Protein 5WFB (pdb70)

Secondary structure (DSSP, 8-state):
--SPPHHHHHHHHHHHHHHHHHH-SSSSPPPTHHHHHHHHHHHH-HHHHHHHHHHHHHHHHHS-HHHHHHHHHHHHHHHHHS-HHHHHHHHHTHHHHHHHHT---PPBTTTBTHHHHHHHHHHHHHHHHH--/-PPPHHHHHHHHHHHHHHHHHT-SSSSPPPHHHHHHHHHHHHH-HHHHHHHHHHHHHHHHHS-HHHHHHHHHHHHHHHHHS-HHHHHHHHHTHHHHHHHHT------SSSTTHHHHHHHHHHHHHHHHHH-

Nearest PDB structures (foldseek):
  5wf9-assembly1_A  TM=9.926E-01  e=3.569E-19  Homo sapiens
  2dcp-assembly1_A  TM=9.154E-01  e=4.452E-06  Arabidopsis thaliana
  1vdy-assembly1_A  TM=9.140E-01  e=9.254E-06  Arabidopsis thaliana
  3zyl-assembly1_A  TM=6.823E-01  e=1.191E-02  Rattus norvegicus
  9bz0-assembly1_c  TM=7.210E-01  e=2.475E-02  Homo sapiens

B-factor: mean 25.7, std 13.42, range [10.62, 99.87]

Radius of gyration: 18.7 Å; Cα contacts (8 Å, |Δi|>4): 334; chains: 2; bounding box: 50×45×49 Å

Organism: Homo sapiens (NCBI:txid9606)

Foldseek 3Di:
DPAQDVVLVVVLVVCVVLVCQQQPQDQDHGDPVSLLVLQVQQVPDLNSLVVSVVVLLVQLVPGDLSSVLSSLVSLQSCLVRHDPSSLVVVVVVCVSLVVQLVDDDAADPPHGCVSSVSSNVSSVSSCVSSVD/DAADPVLVVVLVVCVVLVCQQQPQDQDHGDPVSLLVLQVQQVPDLNSLVVSVVVLLVQCVPGDLSSVLSSLVSLQSCLVRHDPSSLVVVVVVCVSLVVQLVDDDAFDPVPGCPSSVSSNVSSVSSCVSSPD

InterPro domains:
  IPR008942 ENTH/VHS [G3DSA:1.25.40.90] (8-137)
  IPR008942 ENTH/VHS [SSF48464] (20-131)
  IPR013809 ENTH domain [PF01417] (24-131)
  IPR035802 Tepsin, ENTH/VHS domain [cd03572] (16-134)
  IPR039273 AP-4 complex accessory subunit Tepsin [PTHR21514] (178-523)
  IPR058028 AP-4 complex accessory subunit Tepsin, VHS/ENTH-like domain [PF25827] (244-348)

Structure (mmCIF, N/CA/C/O backbone):
data_5WFB
#
_entry.id   5WFB
#
_cell.length_a   80.870
_cell.length_b   84.750
_cell.length_c   80.850
_cell.angle_alpha   90.00
_cell.angle_beta   90.00
_cell.angle_gamma   90.00
#
_symmetry.space_group_name_H-M   'C 2 2 21'
#
loop_
_entity.id
_entity.type
_entity.pdbx_description
1 polymer 'AP-4 complex accessory subunit Tepsin'
2 water water
#
loop_
_atom_site.group_PDB
_atom_site.id
_atom_site.type_symbol
_atom_site.label_atom_id
_atom_site.label_alt_id
_atom_site.label_comp_id
_atom_site.label_asym_id
_atom_site.label_entity_id
_atom_site.label_seq_id
_atom_site.pdbx_PDB_ins_code
_atom_site.Cartn_x
_atom_site.Cartn_y
_atom_site.Cartn_z
_atom_site.occupancy
_atom_site.B_iso_or_equiv
_atom_site.auth_seq_id
_atom_site.auth_comp_id
_atom_site.auth_asym_id
_atom_site.auth_atom_id
_atom_site.pdbx_PDB_model_num
ATOM 1 N N . ALA A 1 7 ? 48.791 46.280 32.833 1.00 56.07 2 ALA A N 1
ATOM 2 C CA . ALA A 1 7 ? 49.067 44.845 32.943 1.00 56.44 2 ALA A CA 1
ATOM 3 C C . ALA A 1 7 ? 47.840 44.112 33.472 1.00 53.45 2 ALA A C 1
ATOM 4 O O . ALA A 1 7 ? 47.737 43.880 34.641 1.00 53.21 2 ALA A O 1
ATOM 10 N N . ALA A 1 8 ? 46.960 43.716 32.580 1.00 48.87 3 ALA A N 1
ATOM 11 C CA . ALA A 1 8 ? 45.759 43.016 32.943 1.00 43.46 3 ALA A CA 1
ATOM 12 C C . ALA A 1 8 ? 45.887 41.498 33.283 1.00 38.32 3 ALA A C 1
ATOM 13 O O . ALA A 1 8 ? 44.953 40.950 33.830 1.00 39.93 3 ALA A O 1
ATOM 20 N N . ALA A 1 9 ? 46.989 40.832 32.936 1.00 31.95 4 ALA A N 1
ATOM 21 C CA . ALA A 1 9 ? 47.201 39.424 33.241 1.00 27.37 4 ALA A CA 1
ATOM 22 C C . ALA A 1 9 ? 47.594 39.308 34.693 1.00 24.96 4 ALA A C 1
ATOM 23 O O . ALA A 1 9 ? 48.062 40.216 35.270 1.00 25.51 4 ALA A O 1
ATOM 30 N N . PRO A 1 10 ? 47.414 38.136 35.261 1.00 21.23 5 PRO A N 1
ATOM 31 C CA . PRO A 1 10 ? 47.779 37.953 36.672 1.00 22.00 5 PRO A CA 1
ATOM 32 C C . PRO A 1 10 ? 49.264 38.216 36.922 1.00 19.31 5 PRO A C 1
ATOM 33 O O . PRO A 1 10 ? 50.102 37.721 36.167 1.00 21.31 5 PRO A O 1
ATOM 44 N N . PRO A 1 11 ? 49.588 38.988 37.973 1.00 21.38 6 PRO A N 1
ATOM 45 C CA . PRO A 1 11 ? 50.979 39.295 38.305 1.00 20.22 6 PRO A CA 1
ATOM 46 C C . PRO A 1 11 ? 51.775 38.008 38.492 1.00 19.82 6 PRO A C 1
ATOM 47 O O . PRO A 1 11 ? 51.254 37.033 39.033 1.00 19.84 6 PRO A O 1
ATOM 58 N N . LEU A 1 12 ? 53.024 38.013 38.046 1.00 20.36 7 LEU A N 1
ATOM 59 C CA . LEU A 1 12 ? 53.892 36.852 38.166 1.00 21.55 7 LEU A CA 1
ATOM 60 C C . LEU A 1 12 ? 53.906 36.302 39.589 1.00 21.00 7 LEU A C 1
ATOM 61 O O . LEU A 1 12 ? 53.979 35.089 39.786 1.00 19.50 7 LEU A O 1
ATOM 77 N N . ARG A 1 13 ? 53.837 37.186 40.581 1.00 23.23 8 ARG A N 1
ATOM 78 C CA . ARG A 1 13 ? 53.862 36.736 41.967 1.00 25.53 8 ARG A CA 1
ATOM 79 C C . ARG A 1 13 ? 52.646 35.877 42.275 1.00 21.95 8 ARG A C 1
ATOM 80 O O . ARG A 1 13 ? 52.735 34.937 43.073 1.00 21.18 8 ARG A O 1
ATOM 101 N N . ASP A 1 14 ? 51.507 36.181 41.645 1.00 19.92 9 ASP A N 1
ATOM 102 C CA . ASP A 1 14 ? 50.298 35.387 41.819 1.00 17.54 9 ASP A CA 1
ATOM 103 C C . ASP A 1 14 ? 50.384 34.075 41.052 1.00 16.22 9 ASP A C 1
ATOM 104 O O . ASP A 1 14 ? 49.876 33.052 41.514 1.00 16.98 9 ASP A O 1
ATOM 113 N N . ARG A 1 15 ? 51.004 34.085 39.868 1.00 15.74 10 ARG A N 1
ATOM 114 C CA . ARG A 1 15 ? 51.256 32.828 39.174 1.00 13.80 10 ARG A CA 1
ATOM 115 C C . ARG A 1 15 ? 52.065 31.890 40.057 1.00 13.75 10 ARG A C 1
ATOM 116 O O . ARG A 1 15 ? 51.768 30.693 40.1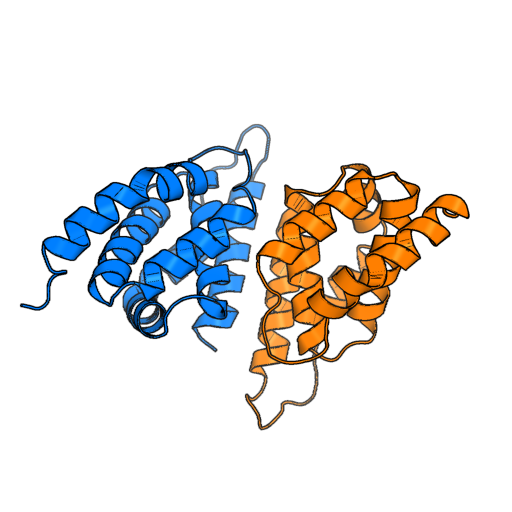42 1.00 13.40 10 ARG A O 1
ATOM 137 N N . LEU A 1 16 ? 53.104 32.423 40.712 1.00 14.58 11 LEU A N 1
ATOM 138 C CA . LEU A 1 16 ? 53.975 31.583 41.526 1.00 14.57 11 LEU A CA 1
ATOM 139 C C . LEU A 1 16 ? 53.260 31.075 42.771 1.00 14.00 11 LEU A C 1
ATOM 140 O O . LEU A 1 16 ? 53.350 29.887 43.108 1.00 15.07 11 LEU A O 1
ATOM 156 N N . SER A 1 17 ? 52.536 31.948 43.473 1.00 15.24 12 SER A N 1
ATOM 157 C CA . SER A 1 17 ? 51.809 31.473 44.643 1.00 15.83 12 SER A CA 1
ATOM 158 C C . SER A 1 17 ? 50.781 30.427 44.241 1.00 14.50 12 SER A C 1
ATOM 159 O O . SER A 1 17 ? 50.568 29.440 44.954 1.00 15.22 12 SER A O 1
ATOM 167 N N . PHE A 1 18 ? 50.145 30.606 43.084 1.00 13.77 13 PHE A N 1
ATOM 168 C CA . PHE A 1 18 ? 49.158 29.624 42.656 1.00 13.65 13 PHE A CA 1
ATOM 169 C C . PHE A 1 18 ? 49.808 28.275 42.368 1.00 12.98 13 PHE A C 1
ATOM 170 O O . PHE A 1 18 ? 49.237 27.227 42.683 1.00 13.81 13 PHE A O 1
ATOM 187 N N . LEU A 1 19 ? 51.007 28.279 41.768 1.00 13.00 14 LEU A N 1
ATOM 188 C CA . LEU A 1 19 ? 51.719 27.022 41.563 1.00 14.09 14 LEU A CA 1
ATOM 189 C C . LEU A 1 19 ? 51.877 26.267 42.874 1.00 14.41 14 LEU A C 1
ATOM 190 O O . LEU A 1 19 ? 51.784 25.032 42.904 1.00 15.53 14 LEU A O 1
ATOM 206 N N . HIS A 1 20 ? 52.121 26.994 43.969 1.00 14.14 15 HIS A N 1
ATOM 207 C CA . HIS A 1 20 ? 52.268 26.372 45.278 1.00 16.78 15 HIS A CA 1
ATOM 208 C C . HIS A 1 20 ? 50.961 25.807 45.817 1.00 16.14 15 HIS A C 1
ATOM 209 O O . HIS A 1 20 ? 51.000 24.937 46.693 1.00 19.36 15 HIS A O 1
ATOM 223 N N . ARG A 1 21 ? 49.815 26.274 45.320 1.00 16.32 16 ARG A N 1
ATOM 224 C CA . ARG A 1 21 ? 48.509 25.752 45.709 1.00 17.23 16 ARG A CA 1
ATOM 225 C C . ARG A 1 21 ? 48.039 24.591 44.847 1.00 16.72 16 ARG A C 1
ATOM 226 O O . ARG A 1 21 ? 46.994 23.996 45.154 1.00 18.82 16 ARG A O 1
ATOM 247 N N . LEU A 1 22 ? 48.739 24.267 43.761 1.00 16.27 17 LEU A N 1
ATOM 248 C CA . LEU A 1 22 ? 48.255 23.201 42.890 1.00 16.52 17 LEU A CA 1
ATOM 249 C C . LEU A 1 22 ? 48.037 21.858 43.583 1.00 18.51 17 LEU A C 1
ATOM 250 O O . LEU A 1 22 ? 47.095 21.151 43.184 1.00 19.77 17 LEU A O 1
ATOM 266 N N . PRO A 1 23 ? 48.810 21.450 44.595 1.00 20.05 18 PRO A N 1
ATOM 267 C CA . PRO A 1 23 ? 48.467 20.183 45.271 1.00 22.59 18 PRO A CA 1
ATOM 268 C C . PRO A 1 23 ? 47.049 20.150 45.824 1.00 22.77 18 PRO A C 1
ATOM 269 O O . PRO A 1 23 ? 46.383 19.111 45.730 1.00 24.86 18 PRO A O 1
ATOM 280 N N . ILE A 1 24 ? 46.568 21.258 46.398 1.00 20.28 19 ILE A N 1
ATOM 281 C CA . ILE A 1 24 ? 45.182 21.343 46.865 1.00 20.75 19 ILE A CA 1
ATOM 282 C C . ILE A 1 24 ? 44.225 21.081 45.709 1.00 19.33 19 ILE A C 1
ATOM 283 O O . ILE A 1 24 ? 43.283 20.278 45.809 1.00 18.13 19 ILE A O 1
ATOM 299 N N . LEU A 1 25 ? 44.432 21.791 44.601 1.00 17.27 20 LEU A N 1
ATOM 300 C CA . LEU A 1 25 ? 43.500 21.738 43.489 1.00 15.88 20 LEU A CA 1
ATOM 301 C C . LEU A 1 25 ? 43.548 20.393 42.786 1.00 16.93 20 LEU A C 1
ATOM 302 O O . LEU A 1 25 ? 42.507 19.863 42.390 1.00 17.57 20 LEU A O 1
ATOM 318 N N . LEU A 1 26 ? 44.744 19.830 42.611 1.00 16.30 21 LEU A N 1
ATOM 319 C CA . LEU A 1 26 ? 44.856 18.534 41.950 1.00 15.07 21 LEU A CA 1
ATOM 320 C C . LEU A 1 26 ? 44.130 17.458 42.738 1.00 18.54 21 LEU A C 1
ATOM 321 O O . LEU A 1 26 ? 43.428 16.624 42.158 1.00 20.27 21 LEU A O 1
ATOM 337 N N . LYS A 1 27 ? 44.253 17.487 44.064 1.00 18.27 22 LYS A N 1
ATOM 338 C CA . LYS A 1 27 ? 43.556 16.516 44.898 1.00 20.37 22 LYS A CA 1
ATOM 339 C C . LYS A 1 27 ? 42.045 16.695 44.793 1.00 19.95 22 LYS A C 1
ATOM 340 O O . LYS A 1 27 ? 41.299 15.712 44.746 1.00 24.91 22 LYS A O 1
ATOM 359 N N . GLY A 1 28 ? 41.576 17.945 44.745 1.00 16.10 23 GLY A N 1
ATOM 360 C CA . GLY A 1 28 ? 40.155 18.245 44.763 1.00 17.89 23 GLY A CA 1
ATOM 361 C C . GLY A 1 28 ? 39.418 18.040 43.459 1.00 16.79 23 GLY A C 1
ATOM 362 O O . GLY A 1 28 ? 38.181 18.016 43.469 1.00 18.53 23 GLY A O 1
ATOM 366 N N . THR A 1 29 ? 40.131 17.893 42.336 1.00 16.28 24 THR A N 1
ATOM 367 C CA . THR A 1 29 ? 39.502 17.792 41.022 1.00 15.87 24 THR A CA 1
ATOM 368 C C . THR A 1 29 ? 39.915 16.544 40.251 1.00 17.42 24 THR A C 1
ATOM 369 O O . THR A 1 29 ? 39.644 16.459 39.050 1.00 19.50 24 THR A O 1
ATOM 380 N N . SER A 1 30 ? 40.564 15.580 40.894 1.00 18.12 25 SER A N 1
ATOM 381 C CA . SER A 1 30 ? 41.025 14.397 40.180 1.00 20.95 25 SER A CA 1
ATOM 382 C C . SER A 1 30 ? 39.867 13.720 39.453 1.00 20.58 25 SER A C 1
ATOM 383 O O . SER A 1 30 ? 38.752 13.616 39.971 1.00 19.94 25 SER A O 1
ATOM 391 N N . ASP A 1 31 ? 40.142 13.262 38.234 1.00 21.44 26 ASP A N 1
ATOM 392 C CA . ASP A 1 31 ? 39.102 12.773 37.330 1.00 21.03 26 ASP A CA 1
ATOM 393 C C . ASP A 1 31 ? 38.796 11.307 37.650 1.00 22.68 26 ASP A C 1
ATOM 394 O O . ASP A 1 31 ? 39.095 10.387 36.886 1.00 27.07 26 ASP A O 1
ATOM 403 N N . ASP A 1 32 ? 38.186 11.102 38.817 1.00 22.21 27 ASP A N 1
ATOM 404 C CA . ASP A 1 32 ? 37.862 9.770 39.312 1.00 23.82 27 ASP A CA 1
ATOM 405 C C . ASP A 1 32 ? 36.628 9.867 40.201 1.00 21.92 27 ASP A C 1
ATOM 406 O O . ASP A 1 32 ? 36.124 10.959 40.481 1.00 23.04 27 ASP A O 1
ATOM 415 N N . ASP A 1 33 ? 36.155 8.712 40.670 1.00 24.23 28 ASP A N 1
ATOM 416 C CA . ASP A 1 33 ? 34.874 8.635 41.358 1.00 26.58 28 ASP A CA 1
ATOM 417 C C . ASP A 1 33 ? 34.995 8.759 42.876 1.00 28.13 28 ASP A C 1
ATOM 418 O O . ASP A 1 33 ? 34.007 8.529 43.579 1.00 31.38 28 ASP A O 1
ATOM 427 N N . VAL A 1 34 ? 36.163 9.118 43.395 1.00 23.98 29 VAL A N 1
ATOM 428 C CA . VAL A 1 34 ? 36.352 9.317 44.833 1.00 24.50 29 VAL A CA 1
ATOM 429 C C . VAL A 1 34 ? 36.020 10.776 45.147 1.00 22.93 29 VAL A C 1
ATOM 430 O O . VAL A 1 34 ? 36.657 11.671 44.578 1.00 22.95 29 VAL A O 1
ATOM 443 N N . PRO A 1 35 ? 35.053 11.056 46.023 1.00 23.77 30 PRO A N 1
ATOM 444 C CA . PRO A 1 35 ? 34.622 12.449 46.216 1.00 23.75 30 PRO A CA 1
ATOM 445 C C . PRO A 1 35 ? 35.734 13.341 46.740 1.00 20.79 30 PRO A C 1
ATOM 446 O O . PRO A 1 35 ? 36.671 12.888 47.400 1.00 24.08 30 PRO A O 1
ATOM 457 N N . CYS A 1 36 ? 35.608 14.630 46.445 1.00 20.42 31 CYS A N 1
ATOM 458 C CA . CYS A 1 36 ? 36.540 15.620 46.969 1.00 22.31 31 CYS A CA 1
ATOM 459 C C . CYS A 1 36 ? 36.371 15.740 48.481 1.00 20.67 31 CYS A C 1
ATOM 460 O O . CYS A 1 36 ? 35.253 15.966 48.952 1.00 19.62 31 CYS A O 1
ATOM 468 N N . PRO A 1 37 ? 37.443 15.614 49.266 1.00 23.66 32 PRO A N 1
ATOM 469 C CA . PRO A 1 37 ? 37.322 15.798 50.719 1.00 23.81 32 PRO A CA 1
ATOM 470 C C . PRO A 1 37 ? 36.749 17.162 51.088 1.00 20.94 32 PRO A C 1
ATOM 471 O O . PRO A 1 37 ? 37.083 18.187 50.487 1.00 20.21 32 PRO A O 1
ATOM 482 N N . GLY A 1 38 ? 35.894 17.159 52.114 1.00 20.91 33 GLY A N 1
ATOM 483 C CA . GLY A 1 38 ? 35.207 18.373 52.521 1.00 19.65 33 GLY A CA 1
ATOM 484 C C . GLY A 1 38 ? 36.139 19.526 52.840 1.00 18.25 33 GLY A C 1
ATOM 485 O O . GLY A 1 38 ? 35.829 20.679 52.541 1.00 17.87 33 GLY A O 1
ATOM 489 N N . TYR A 1 39 ? 37.294 19.239 53.446 1.00 18.60 34 TYR A N 1
ATOM 490 C CA . TYR A 1 39 ? 38.157 20.324 53.899 1.00 18.16 34 TYR A CA 1
ATOM 491 C C . TYR A 1 39 ? 38.744 21.131 52.739 1.00 17.22 34 TYR A C 1
ATOM 492 O O . TYR A 1 39 ? 39.124 22.291 52.932 1.00 18.82 34 TYR A O 1
ATOM 510 N N . LEU A 1 40 ? 38.801 20.568 51.534 1.00 16.36 35 LEU A N 1
ATOM 511 C CA . LEU A 1 40 ? 39.428 21.278 50.421 1.00 16.47 35 LEU A CA 1
ATOM 512 C C . LEU A 1 40 ? 38.578 22.435 49.905 1.00 15.50 35 LEU A C 1
ATOM 513 O O . LEU A 1 40 ? 39.118 23.372 49.301 1.00 16.24 35 LEU A O 1
ATOM 529 N N . PHE A 1 41 ? 37.276 22.409 50.134 1.00 14.63 36 PHE A N 1
ATOM 530 C CA . PHE A 1 41 ? 36.404 23.464 49.635 1.00 13.68 36 PHE A CA 1
ATOM 531 C C . PHE A 1 41 ? 36.763 24.833 50.202 1.00 13.68 36 PHE A C 1
ATOM 532 O O . PHE A 1 41 ? 36.960 25.758 49.471 1.00 13.59 36 PHE A O 1
ATOM 549 N N . GLU A 1 42 ? 36.922 24.901 51.519 1.00 15.15 37 GLU A N 1
ATOM 550 C CA . GLU A 1 42 ? 37.300 26.144 52.175 1.00 15.78 37 GLU A CA 1
ATOM 551 C C . GLU A 1 42 ? 38.719 26.545 51.766 1.00 15.28 37 GLU A C 1
ATOM 552 O O . GLU A 1 42 ? 39.028 27.732 51.666 1.00 15.50 37 GLU A O 1
ATOM 564 N N . GLU A 1 43 ? 39.578 25.555 51.531 1.00 14.60 38 GLU A N 1
ATOM 565 C CA . GLU A 1 43 ? 40.948 25.822 51.136 1.00 14.60 38 GLU A CA 1
ATOM 566 C C . GLU A 1 43 ? 40.922 26.575 49.809 1.00 13.83 38 GLU A C 1
ATOM 567 O O . GLU A 1 43 ? 41.624 27.572 49.640 1.00 16.64 38 GLU A O 1
ATOM 579 N N . ILE A 1 44 ? 40.091 26.080 48.892 1.00 13.35 39 ILE A N 1
ATOM 580 C CA . ILE A 1 44 ? 39.923 26.673 47.572 1.00 14.02 39 ILE A CA 1
ATOM 581 C C . ILE A 1 44 ? 39.387 28.090 47.705 1.00 13.15 39 ILE A C 1
ATOM 582 O O . ILE A 1 44 ? 39.930 29.022 47.112 1.00 15.53 39 ILE A O 1
ATOM 598 N N . ALA A 1 45 ? 38.321 28.256 48.484 1.00 12.65 40 ALA A N 1
ATOM 599 C CA . ALA A 1 45 ? 37.770 29.590 48.693 1.00 13.63 40 ALA A CA 1
ATOM 600 C C . ALA A 1 45 ? 38.841 30.561 49.179 1.00 13.66 40 ALA A C 1
ATOM 601 O O . ALA A 1 45 ? 38.889 31.717 48.741 1.00 14.68 40 ALA A O 1
ATOM 608 N N . LYS A 1 46 ? 39.711 30.117 50.088 1.00 13.06 41 LYS A N 1
ATOM 609 C CA . LYS A 1 46 ? 40.775 30.990 50.566 1.00 14.39 41 LYS A CA 1
ATOM 610 C C . LYS A 1 46 ? 41.695 31.417 49.429 1.00 13.07 41 LYS A C 1
ATOM 611 O O . LYS A 1 46 ? 42.128 32.572 49.379 1.00 15.06 41 LYS A O 1
ATOM 630 N N . ILE A 1 47 ? 41.975 30.516 48.484 1.00 13.29 42 ILE A N 1
ATOM 631 C CA . ILE A 1 47 ? 42.800 30.879 47.335 1.00 13.13 42 ILE A CA 1
ATOM 632 C C . ILE A 1 47 ? 42.182 32.051 46.593 1.00 13.53 42 ILE A C 1
ATOM 633 O O . ILE A 1 47 ? 42.879 33.000 46.214 1.00 14.73 42 ILE A O 1
ATOM 649 N N . SER A 1 48 ? 40.861 32.019 46.392 1.00 12.36 43 SER A N 1
ATOM 650 C CA . SER A 1 48 ? 40.218 33.089 45.634 1.00 12.69 43 SER A CA 1
ATOM 651 C C . SER A 1 48 ? 40.331 34.429 46.346 1.00 12.82 43 SER A C 1
ATOM 652 O O . SER A 1 48 ? 40.354 35.481 45.690 1.00 16.31 43 SER A O 1
ATOM 660 N N . HIS A 1 49 ? 40.387 34.425 47.680 1.00 12.56 44 HIS A N 1
ATOM 661 C CA . HIS A 1 49 ? 40.477 35.653 48.460 1.00 13.62 44 HIS A CA 1
ATOM 662 C C . HIS A 1 49 ? 41.899 36.206 48.556 1.00 14.09 44 HIS A C 1
ATOM 663 O O . HIS A 1 49 ? 42.076 37.321 49.050 1.00 16.99 44 HIS A O 1
ATOM 677 N N . GLU A 1 50 ? 42.914 35.472 48.098 1.00 12.73 45 GLU A N 1
ATOM 678 C CA . GLU A 1 50 ? 44.292 35.945 48.239 1.00 13.48 45 GLU A CA 1
ATOM 679 C C . GLU A 1 50 ? 44.515 37.235 47.467 1.00 13.74 45 GLU A C 1
ATOM 680 O O . GLU A 1 50 ? 45.160 38.161 47.973 1.00 17.29 45 GLU A O 1
ATOM 692 N N . SER A 1 51 ? 44.017 37.315 46.242 1.00 13.41 46 SER A N 1
ATOM 693 C CA . SER A 1 51 ? 44.230 38.489 45.405 1.00 13.22 46 SER A CA 1
ATOM 694 C C . SER A 1 51 ? 43.401 38.329 44.144 1.00 12.59 46 SER A C 1
ATOM 695 O O . SER A 1 51 ? 42.984 37.217 43.812 1.00 12.38 46 SER A O 1
ATOM 703 N N . PRO A 1 52 ? 43.189 39.414 43.399 1.00 12.98 47 PRO A N 1
ATOM 704 C CA . PRO A 1 52 ? 42.532 39.259 42.093 1.00 13.18 47 PRO A CA 1
ATOM 705 C C . PRO A 1 52 ? 43.298 38.333 41.169 1.00 12.96 47 PRO A C 1
ATOM 706 O O . PRO A 1 52 ? 42.695 37.502 40.480 1.00 14.47 47 PRO A O 1
ATOM 717 N N . GLY A 1 53 ? 44.624 38.423 41.184 1.00 13.63 48 GLY A N 1
ATOM 718 C CA . GLY A 1 53 ? 45.447 37.565 40.347 1.00 13.71 48 GLY A CA 1
ATOM 719 C C . GLY A 1 53 ? 45.258 36.090 40.666 1.00 13.66 48 GLY A C 1
ATOM 720 O O . GLY A 1 53 ? 45.229 35.249 39.768 1.00 13.55 48 GLY A O 1
ATOM 724 N N . SER A 1 54 ? 45.128 35.780 41.953 1.00 12.61 49 SER A N 1
ATOM 725 C CA . SER A 1 54 ? 44.941 34.418 42.414 1.00 12.26 49 SER A CA 1
ATOM 726 C C . SER A 1 54 ? 43.623 33.916 41.846 1.00 12.88 49 SER A C 1
ATOM 727 O O . SER A 1 54 ? 43.556 32.816 41.297 1.00 13.78 49 SER A O 1
ATOM 735 N N . SER A 1 55 ? 42.595 34.750 41.955 1.00 12.32 50 SER A N 1
ATOM 736 C CA . SER A 1 55 ? 41.274 34.417 41.445 1.00 12.66 50 SER A CA 1
ATOM 737 C C . SER A 1 55 ? 41.342 34.103 39.955 1.00 12.19 50 SER A C 1
ATOM 738 O O . SER A 1 55 ? 40.729 33.140 39.493 1.00 12.72 50 SER A O 1
ATOM 746 N N . GLN A 1 56 ? 42.084 34.911 39.202 1.00 11.33 51 GLN A N 1
ATOM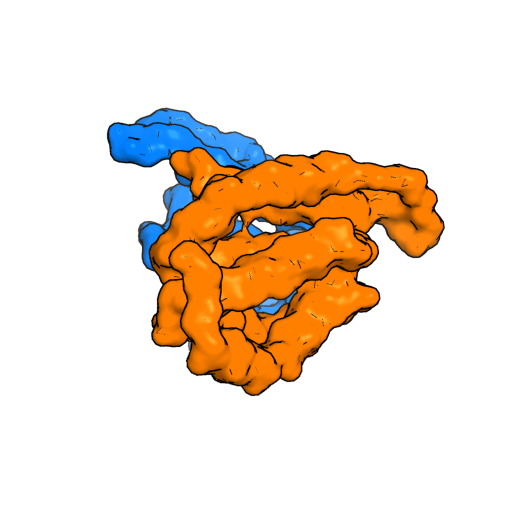 747 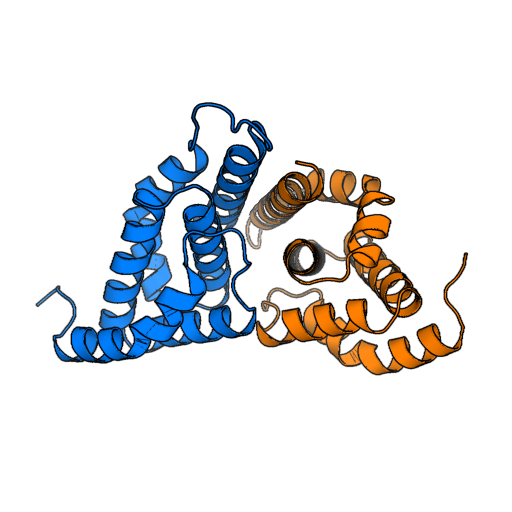C CA . GLN A 1 56 ? 42.202 34.677 37.765 1.00 12.94 51 GLN A CA 1
ATOM 748 C C . GLN A 1 56 ? 42.883 33.347 37.474 1.00 12.38 51 GLN A C 1
ATOM 749 O O . GLN A 1 56 ? 42.445 32.594 36.596 1.00 13.56 51 GLN A O 1
ATOM 763 N N . CYS A 1 57 ? 43.969 33.038 38.190 1.00 11.70 52 CYS A N 1
ATOM 764 C CA . CYS A 1 57 ? 44.640 31.754 37.993 1.00 12.18 52 CYS A CA 1
ATOM 765 C C . CYS A 1 57 ? 43.714 30.601 38.352 1.00 11.65 52 CYS A C 1
ATOM 766 O O . CYS A 1 57 ? 43.688 29.574 37.664 1.00 12.70 52 CYS A O 1
ATOM 774 N N . LEU A 1 58 ? 42.973 30.746 39.450 1.00 11.88 53 LEU A N 1
ATOM 775 C CA . LEU A 1 58 ? 42.032 29.712 39.874 1.00 11.74 53 LEU A CA 1
ATOM 776 C C . LEU A 1 58 ? 40.954 29.476 38.823 1.00 11.65 53 LEU A C 1
ATOM 777 O O . LEU A 1 58 ? 40.610 28.326 38.525 1.00 11.76 53 LEU A O 1
ATOM 793 N N . LEU A 1 59 ? 40.408 30.549 38.249 1.00 12.08 54 LEU A N 1
ATOM 794 C CA . LEU A 1 59 ? 39.386 30.386 37.220 1.00 13.33 54 LEU A CA 1
ATOM 795 C C . LEU A 1 59 ? 39.948 29.673 36.000 1.00 12.13 54 LEU A C 1
ATOM 796 O O . LEU A 1 59 ? 39.296 28.788 35.442 1.00 13.71 54 LEU A O 1
ATOM 812 N N . GLU A 1 60 ? 41.156 30.035 35.568 1.00 12.63 55 GLU A N 1
ATOM 813 C CA . GLU A 1 60 ? 41.758 29.348 34.425 1.00 13.51 55 GLU A CA 1
ATOM 814 C C . GLU A 1 60 ? 41.820 27.849 34.676 1.00 13.44 55 GLU A C 1
ATOM 815 O O . GLU A 1 60 ? 41.490 27.040 33.796 1.00 14.67 55 GLU A O 1
ATOM 827 N N . TYR A 1 61 ? 42.271 27.462 35.870 1.00 12.22 56 TYR A N 1
ATOM 828 C CA . TYR A 1 61 ? 42.417 26.055 36.202 1.00 12.14 56 TYR A CA 1
ATOM 829 C C . TYR A 1 61 ? 41.061 25.359 36.198 1.00 11.96 56 TYR A C 1
ATOM 830 O O . TYR A 1 61 ? 40.891 24.292 35.593 1.00 13.19 56 TYR A O 1
ATOM 848 N N . LEU A 1 62 ? 40.086 25.939 36.900 1.00 10.99 57 LEU A N 1
ATOM 849 C CA . LEU A 1 62 ? 38.802 25.259 37.046 1.00 10.71 57 LEU A CA 1
ATOM 850 C C . LEU A 1 62 ? 38.061 25.167 35.724 1.00 12.55 57 LEU A C 1
ATOM 851 O O . LEU A 1 62 ? 37.481 24.117 35.423 1.00 13.16 57 LEU A O 1
ATOM 867 N N . LEU A 1 63 ? 38.070 26.230 34.914 1.00 13.12 58 LEU A N 1
ATOM 868 C CA . LEU A 1 63 ? 37.380 26.156 33.627 1.00 13.25 58 LEU A CA 1
ATOM 869 C C . LEU A 1 63 ? 38.068 25.183 32.683 1.00 14.35 58 LEU A C 1
ATOM 870 O O . LEU A 1 63 ? 37.396 24.485 31.912 1.00 16.38 58 LEU A O 1
ATOM 886 N N . SER A 1 64 ? 39.397 25.106 32.733 1.00 14.22 59 SER A N 1
ATOM 887 C CA . SER A 1 64 ? 40.097 24.120 31.915 1.00 15.95 59 SER A CA 1
ATOM 888 C C . SER A 1 64 ? 39.665 22.709 32.285 1.00 15.81 59 SER A C 1
ATOM 889 O O . SER A 1 64 ? 39.365 21.887 31.409 1.00 18.02 59 SER A O 1
ATOM 897 N N . ARG A 1 65 ? 39.634 22.403 33.584 1.00 14.32 60 ARG A N 1
ATOM 898 C CA . ARG A 1 65 ? 39.210 21.079 34.026 1.00 16.04 60 ARG A CA 1
ATOM 899 C C . ARG A 1 65 ? 37.744 20.822 33.701 1.00 15.67 60 ARG A C 1
ATOM 900 O O . ARG A 1 65 ? 37.372 19.695 33.356 1.00 17.56 60 ARG A O 1
ATOM 921 N N . LEU A 1 66 ? 36.885 21.836 33.832 1.00 16.13 61 LEU A N 1
ATOM 922 C CA . LEU A 1 66 ? 35.466 21.639 33.541 1.00 16.83 61 LEU A CA 1
ATOM 923 C C . LEU A 1 66 ? 35.266 21.254 32.087 1.00 19.46 61 LEU A C 1
ATOM 924 O O . LEU A 1 66 ? 34.461 20.369 31.762 1.00 20.82 61 LEU A O 1
ATOM 940 N N . HIS A 1 67 ? 36.003 21.900 31.196 1.00 20.10 62 HIS A N 1
ATOM 941 C CA . HIS A 1 67 ? 35.827 21.654 29.775 1.00 21.63 62 HIS A CA 1
ATOM 942 C C . HIS A 1 67 ? 36.432 20.318 29.366 1.00 23.82 62 HIS A C 1
ATOM 943 O O . HIS A 1 67 ? 35.850 19.601 28.544 1.00 25.42 62 HIS A O 1
ATOM 957 N N . SER A 1 68 ? 37.579 19.951 29.944 1.00 24.04 63 SER A N 1
ATOM 958 C CA . SER A 1 68 ? 38.384 18.824 29.476 1.00 26.56 63 SER A CA 1
ATOM 959 C C . SER A 1 68 ? 38.137 17.498 30.193 1.00 23.62 63 SER A C 1
ATOM 960 O O . SER A 1 68 ? 38.372 16.441 29.598 1.00 25.73 63 SER A O 1
ATOM 968 N N . SER A 1 69 ? 37.722 17.506 31.456 1.00 20.12 64 SER A N 1
ATOM 969 C CA . SER A 1 69 ? 37.613 16.275 32.225 1.00 18.42 64 SER A CA 1
ATOM 970 C C . SER A 1 69 ? 36.438 15.423 31.751 1.00 18.15 64 SER A C 1
ATOM 971 O O . SER A 1 69 ? 35.502 15.904 31.105 1.00 20.05 64 SER A O 1
ATOM 979 N N . SER A 1 70 ? 36.493 14.140 32.105 1.00 18.67 65 SER A N 1
ATOM 980 C CA . SER A 1 70 ? 35.320 13.287 32.041 1.00 19.93 65 SER A CA 1
ATOM 981 C C . SER A 1 70 ? 34.288 13.782 33.050 1.00 19.06 65 SER A C 1
ATOM 982 O O . SER A 1 70 ? 34.530 14.716 33.821 1.00 18.02 65 SER A O 1
ATOM 990 N N . GLY A 1 71 ? 33.119 13.145 33.050 1.00 18.85 66 GLY A N 1
ATOM 991 C CA . GLY A 1 71 ? 32.056 13.558 33.951 1.00 17.51 66 GLY A CA 1
ATOM 992 C C . GLY A 1 71 ? 32.480 13.633 35.404 1.00 16.30 66 GLY A C 1
ATOM 993 O O . GLY A 1 71 ? 31.991 14.476 36.159 1.00 16.32 66 GLY A O 1
ATOM 997 N N . HIS A 1 72 ? 33.371 12.734 35.833 1.00 16.93 67 HIS A N 1
ATOM 998 C CA . HIS A 1 72 ? 33.770 12.711 37.238 1.00 18.11 67 HIS A CA 1
ATOM 999 C C . HIS A 1 72 ? 34.435 14.020 37.644 1.00 16.16 67 HIS A C 1
ATOM 1000 O O . HIS A 1 72 ? 34.083 14.621 38.667 1.00 16.79 67 HIS A O 1
ATOM 1014 N N . GLY A 1 73 ? 35.417 14.469 36.862 1.00 16.57 68 GLY A N 1
ATOM 1015 C CA . GLY A 1 73 ? 36.074 15.730 37.157 1.00 15.64 68 GLY A CA 1
ATOM 1016 C C . GLY A 1 73 ? 35.180 16.932 36.937 1.00 15.18 68 GLY A C 1
ATOM 1017 O O . GLY A 1 73 ? 35.273 17.918 37.672 1.00 14.73 68 GLY A O 1
ATOM 1021 N N . LYS A 1 74 ? 34.306 16.879 35.929 1.00 15.26 69 LYS A N 1
ATOM 1022 C CA . LYS A 1 74 ? 33.368 17.979 35.728 1.00 15.52 69 LYS A CA 1
ATOM 1023 C C . LYS A 1 74 ? 32.497 18.161 36.956 1.00 13.00 69 LYS A C 1
ATOM 1024 O O . LYS A 1 74 ? 32.236 19.287 37.388 1.00 13.68 69 LYS A O 1
ATOM 1043 N N . LEU A 1 75 ? 32.025 17.056 37.524 1.00 14.56 70 LEU A N 1
ATOM 1044 C CA . LEU A 1 75 ? 31.163 17.118 38.693 1.00 14.17 70 LEU A CA 1
ATOM 1045 C C . LEU A 1 75 ? 31.884 17.766 39.869 1.00 13.61 70 LEU A C 1
ATOM 1046 O O . LEU A 1 75 ? 31.322 18.631 40.557 1.00 14.23 70 LEU A O 1
ATOM 1062 N N . LYS A 1 76 ? 33.142 17.381 40.103 1.00 13.47 71 LYS A N 1
ATOM 1063 C CA . LYS A 1 76 ? 33.903 17.992 41.189 1.00 13.63 71 LYS A CA 1
ATOM 1064 C C . LYS A 1 76 ? 34.072 19.489 40.974 1.00 12.91 71 LYS A C 1
ATOM 1065 O O . LYS A 1 76 ? 33.883 20.277 41.903 1.00 12.90 71 LYS A O 1
ATOM 1084 N N . VAL A 1 77 ? 34.419 19.905 39.757 1.00 12.51 72 VAL A N 1
ATOM 1085 C CA . VAL A 1 77 ? 34.567 21.336 39.498 1.00 11.58 72 VAL A CA 1
ATOM 1086 C C . VAL A 1 77 ? 33.260 22.075 39.759 1.00 11.91 72 VAL A C 1
ATOM 1087 O O . VAL A 1 77 ? 33.255 23.164 40.344 1.00 11.09 72 VAL A O 1
ATOM 1100 N N . LEU A 1 78 ? 32.134 21.514 39.305 1.00 12.14 73 LEU A N 1
ATOM 1101 C CA . LEU A 1 78 ? 30.851 22.181 39.488 1.00 12.04 73 LEU A CA 1
ATOM 1102 C C . LEU A 1 78 ? 30.498 22.326 40.961 1.00 11.09 73 LEU A C 1
ATOM 1103 O O . LEU A 1 78 ? 29.929 23.347 41.371 1.00 12.41 73 LEU A O 1
ATOM 1119 N N . LYS A 1 79 ? 30.822 21.316 41.775 1.00 11.85 74 LYS A N 1
ATOM 1120 C CA . LYS A 1 79 ? 30.600 21.425 43.216 1.00 12.28 74 LYS A CA 1
ATOM 1121 C C . LYS A 1 79 ? 31.489 22.504 43.824 1.00 12.68 74 LYS A C 1
ATOM 1122 O O . LYS A 1 79 ? 31.056 23.263 44.697 1.00 13.86 74 LYS A O 1
ATOM 1141 N N . ILE A 1 80 ? 32.743 22.576 43.382 1.00 12.19 75 ILE A N 1
ATOM 1142 C CA . ILE A 1 80 ? 33.650 23.611 43.874 1.00 11.46 75 ILE A CA 1
ATOM 1143 C C . ILE A 1 80 ? 33.123 24.995 43.504 1.00 11.63 75 ILE A C 1
ATOM 1144 O O . ILE A 1 80 ? 33.120 25.922 44.328 1.00 12.15 75 ILE A O 1
ATOM 1160 N N . LEU A 1 81 ? 32.691 25.164 42.247 1.00 11.50 76 LEU A N 1
ATOM 1161 C CA . LEU A 1 81 ? 32.177 26.463 41.813 1.00 11.43 76 LEU A CA 1
ATOM 1162 C C . LEU A 1 81 ? 30.939 26.873 42.608 1.00 10.99 76 LEU A C 1
ATOM 1163 O O . LEU A 1 81 ? 30.785 28.048 42.964 1.00 11.75 76 LEU A O 1
ATOM 1179 N N . LEU A 1 82 ? 30.042 25.925 42.897 1.00 11.69 77 LEU A N 1
ATOM 1180 C CA . LEU A 1 82 ? 28.870 26.276 43.694 1.00 12.38 77 LEU A CA 1
ATOM 1181 C C . LEU A 1 82 ? 29.273 26.710 45.101 1.00 12.75 77 LEU A C 1
ATOM 1182 O O . LEU A 1 82 ? 28.730 27.683 45.632 1.00 13.94 77 LEU A O 1
ATOM 1198 N N . TYR A 1 83 ? 30.250 26.018 45.707 1.00 11.47 78 TYR A N 1
ATOM 1199 C CA . TYR A 1 83 ? 30.755 26.434 47.015 1.00 11.49 78 TYR A CA 1
ATOM 1200 C C . TYR A 1 83 ? 31.318 27.849 46.954 1.00 11.64 78 TYR A C 1
ATOM 1201 O O . TYR A 1 83 ? 31.076 28.665 47.855 1.00 13.23 78 TYR A O 1
ATOM 1219 N N . LEU A 1 84 ? 32.061 28.157 45.892 1.00 10.62 79 LEU A N 1
ATOM 1220 C CA . LEU A 1 84 ? 32.635 29.488 45.736 1.00 11.24 79 LEU A CA 1
ATOM 1221 C C . LEU A 1 84 ? 31.581 30.581 45.587 1.00 12.03 79 LEU A C 1
ATOM 1222 O O . LEU A 1 84 ? 31.863 31.738 45.916 1.00 13.70 79 LEU A O 1
ATOM 1238 N N . CYS A 1 85 ? 30.371 30.251 45.125 1.00 13.40 80 CYS A N 1
ATOM 1239 C CA . CYS A 1 85 ? 29.304 31.248 45.089 1.00 14.38 80 CYS A CA 1
ATOM 1240 C C . CYS A 1 85 ? 28.950 31.748 46.480 1.00 16.04 80 CYS A C 1
ATOM 1241 O O . CYS A 1 85 ? 28.517 32.898 46.627 1.00 19.63 80 CYS A O 1
ATOM 1249 N N . SER A 1 86 ? 29.106 30.907 47.498 1.00 15.75 81 SER A N 1
ATOM 1250 C CA . SER A 1 86 ? 28.790 31.266 48.875 1.00 16.37 81 SER A CA 1
ATOM 1251 C C . SER A 1 86 ? 30.000 31.671 49.702 1.00 16.33 81 SER A C 1
ATOM 1252 O O . SER A 1 86 ? 29.825 32.335 50.728 1.00 18.98 81 SER A O 1
ATOM 1260 N N . HIS A 1 87 ? 31.215 31.279 49.301 1.00 14.35 82 HIS A N 1
ATOM 1261 C CA . HIS A 1 87 ? 32.397 31.450 50.136 1.00 14.22 82 HIS A CA 1
ATOM 1262 C C . HIS A 1 87 ? 33.578 32.098 49.435 1.00 12.97 82 HIS A C 1
ATOM 1263 O O . HIS A 1 87 ? 34.554 32.437 50.114 1.00 15.61 82 HIS A O 1
ATOM 1277 N N . GLY A 1 88 ? 33.532 32.267 48.117 1.00 12.77 83 GLY A N 1
ATOM 1278 C CA . GLY A 1 88 ? 34.642 32.826 47.378 1.00 12.81 83 GLY A CA 1
ATOM 1279 C C . GLY A 1 88 ? 34.588 34.336 47.279 1.00 12.99 83 GLY A C 1
ATOM 1280 O O . GLY A 1 88 ? 33.646 34.995 47.704 1.00 16.12 83 GLY A O 1
ATOM 1284 N N . SER A 1 89 ? 35.649 34.898 46.714 1.00 12.39 84 SER A N 1
ATOM 1285 C CA . SER A 1 89 ? 35.755 36.341 46.566 1.00 13.37 84 SER A CA 1
ATOM 1286 C C . SER A 1 89 ? 34.771 36.886 45.539 1.00 13.77 84 SER A C 1
ATOM 1287 O O . SER A 1 89 ? 34.411 36.206 44.578 1.00 14.04 84 SER A O 1
ATOM 1295 N N . SER A 1 90 ? 34.344 38.123 45.759 1.00 16.22 85 SER A N 1
ATOM 1296 C CA . SER A 1 90 ? 33.423 38.803 44.855 1.00 17.12 85 SER A CA 1
ATOM 1297 C C . SER A 1 90 ? 34.031 38.928 43.459 1.00 17.37 85 SER A C 1
ATOM 1298 O O . SER A 1 90 ? 33.321 38.867 42.456 1.00 17.37 85 SER A O 1
ATOM 1306 N N . PHE A 1 91 ? 35.349 39.103 43.404 1.00 16.67 86 PHE A N 1
ATOM 1307 C CA . PHE A 1 91 ? 36.054 39.235 42.143 1.00 17.10 86 PHE A CA 1
ATOM 1308 C C . PHE A 1 91 ? 35.954 37.917 41.390 1.00 14.58 86 PHE A C 1
ATOM 1309 O O . PHE A 1 91 ? 35.677 37.904 40.190 1.00 16.12 86 PHE A O 1
ATOM 1326 N N . PHE A 1 92 ? 36.177 36.805 42.088 1.00 15.15 87 PHE A N 1
ATOM 1327 C CA . PHE A 1 92 ? 36.086 35.506 41.430 1.00 13.45 87 PHE A CA 1
ATOM 1328 C C . PHE A 1 92 ? 34.706 35.311 40.817 1.00 14.57 87 PHE A C 1
ATOM 1329 O O . PHE A 1 92 ? 34.578 34.835 39.682 1.00 14.95 87 PHE A O 1
ATOM 1346 N N . LEU A 1 93 ? 33.679 35.649 41.552 1.00 14.99 88 LEU A N 1
ATOM 1347 C CA . LEU A 1 93 ? 32.333 35.546 41.028 1.00 15.52 88 LEU A CA 1
ATOM 1348 C C . LEU A 1 93 ? 32.077 36.416 39.777 1.00 14.33 88 LEU A C 1
ATOM 1349 O O . LEU A 1 93 ? 31.447 35.994 38.893 1.00 14.86 88 LEU A O 1
ATOM 1365 N N . LEU A 1 94 ? 32.602 37.636 39.764 1.00 15.89 89 LEU A N 1
ATOM 1366 C CA . LEU A 1 94 ? 32.516 38.514 38.625 1.00 15.78 89 LEU A CA 1
ATOM 1367 C C . LEU A 1 94 ? 33.139 37.850 37.387 1.00 15.73 89 LEU A C 1
ATOM 1368 O O . LEU A 1 94 ? 32.538 37.834 36.366 1.00 16.66 89 LEU A O 1
ATOM 1384 N N . ILE A 1 95 ? 34.351 37.337 37.509 1.00 14.87 90 ILE A N 1
ATOM 1385 C CA . ILE A 1 95 ? 34.965 36.675 36.381 1.00 14.82 90 ILE A CA 1
ATOM 1386 C C . ILE A 1 95 ? 34.270 35.350 35.999 1.00 13.87 90 ILE A C 1
ATOM 1387 O O . ILE A 1 95 ? 34.196 35.075 34.854 1.00 15.35 90 ILE A O 1
ATOM 1403 N N . LEU A 1 96 ? 33.751 34.603 36.946 1.00 13.89 91 LEU A N 1
ATOM 1404 C CA . LEU A 1 96 ? 32.994 33.425 36.589 1.00 14.96 91 LEU A CA 1
ATOM 1405 C C . LEU A 1 96 ? 31.763 33.853 35.807 1.00 15.35 91 LEU A C 1
ATOM 1406 O O . LEU A 1 96 ? 31.447 33.249 34.836 1.00 14.44 91 LEU A O 1
ATOM 1422 N N . LYS A 1 97 ? 31.087 34.914 36.237 1.00 15.44 92 LYS A N 1
ATOM 1423 C CA . LYS A 1 97 ? 29.914 35.356 35.486 1.00 17.18 92 LYS A CA 1
ATOM 1424 C C . LYS A 1 97 ? 30.275 35.632 34.031 1.00 18.31 92 LYS A C 1
ATOM 1425 O O . LYS A 1 97 ? 29.542 35.250 33.119 1.00 18.85 92 LYS A O 1
ATOM 1444 N N . ARG A 1 98 ? 31.407 36.296 33.817 1.00 17.70 93 ARG A N 1
ATOM 1445 C CA . ARG A 1 98 ? 31.867 36.581 32.462 1.00 20.23 93 ARG A CA 1
ATOM 1446 C C . ARG A 1 98 ? 32.012 35.330 31.588 1.00 18.77 93 ARG A C 1
ATOM 1447 O O . ARG A 1 98 ? 31.874 35.411 30.367 1.00 22.14 93 ARG A O 1
ATOM 1468 N N . ASN A 1 99 ? 32.289 34.179 32.198 1.00 16.47 94 ASN A N 1
ATOM 1469 C CA . ASN A 1 99 ? 32.474 32.950 31.504 1.00 15.47 94 ASN A CA 1
ATOM 1470 C C . ASN A 1 99 ? 31.258 32.025 31.672 1.00 15.10 94 ASN A C 1
ATOM 1471 O O . ASN A 1 99 ? 31.415 30.854 31.694 1.00 15.49 94 ASN A O 1
ATOM 1482 N N . SER A 1 100 ? 30.063 32.585 31.721 1.00 14.66 95 SER A N 1
ATOM 1483 C CA . SER A 1 100 ? 28.835 31.815 31.865 1.00 15.31 95 SER A CA 1
ATOM 1484 C C . SER A 1 100 ? 28.620 30.827 30.730 1.00 14.21 95 SER A C 1
ATOM 1485 O O . SER A 1 100 ? 27.868 29.865 30.904 1.00 14.13 95 SER A O 1
ATOM 1493 N N . ALA A 1 101 ? 29.228 31.050 29.564 1.00 14.72 96 ALA A N 1
ATOM 1494 C CA . ALA A 1 101 ? 29.092 30.092 28.473 1.00 14.92 96 ALA A CA 1
ATOM 1495 C C . ALA A 1 101 ? 29.543 28.701 28.883 1.00 14.13 96 ALA A C 1
ATOM 1496 O O . ALA A 1 101 ? 28.985 27.711 28.399 1.00 15.78 96 ALA A O 1
ATOM 1503 N N . PHE A 1 102 ? 30.561 28.599 29.748 1.00 14.44 97 PHE A N 1
ATOM 1504 C CA . PHE A 1 102 ? 31.057 27.295 30.186 1.00 15.51 97 PHE A CA 1
ATOM 1505 C C . PHE A 1 102 ? 30.049 26.595 31.082 1.00 14.29 97 PHE A C 1
ATOM 1506 O O . PHE A 1 102 ? 30.021 25.362 31.144 1.00 14.98 97 PHE A O 1
ATOM 1523 N N . ILE A 1 103 ? 29.264 27.360 31.839 1.00 14.07 98 ILE A N 1
ATOM 1524 C CA . ILE A 1 103 ? 28.249 26.772 32.706 1.00 14.27 98 ILE A CA 1
ATOM 1525 C C . ILE A 1 103 ? 27.094 26.242 31.873 1.00 12.09 98 ILE A C 1
ATOM 1526 O O . ILE A 1 103 ? 26.590 25.140 32.110 1.00 13.29 98 ILE A O 1
ATOM 1542 N N . GLN A 1 104 ? 26.669 27.014 30.867 1.00 13.93 99 GLN A N 1
ATOM 1543 C CA . GLN A 1 104 ? 25.654 26.515 29.949 1.00 13.97 99 GLN A CA 1
ATOM 1544 C C . GLN A 1 104 ? 26.131 25.242 29.253 1.00 13.30 99 GLN A C 1
ATOM 1545 O O . GLN A 1 104 ? 25.365 24.286 29.097 1.00 14.44 99 GLN A O 1
ATOM 1559 N N . GLU A 1 105 ? 27.398 25.208 28.833 1.00 14.75 100 GLU A N 1
ATOM 1560 C CA . GLU A 1 105 ? 27.938 24.011 28.195 1.00 15.33 100 GLU A CA 1
ATOM 1561 C C . GLU A 1 105 ? 27.860 22.801 29.122 1.00 14.46 100 GLU A C 1
ATOM 1562 O O . GLU A 1 105 ? 27.490 21.701 28.694 1.00 15.50 100 GLU A O 1
ATOM 1574 N N . ALA A 1 106 ? 28.216 22.976 30.393 1.00 12.69 101 ALA A N 1
ATOM 1575 C CA . ALA A 1 106 ? 28.145 21.867 31.341 1.00 13.42 101 ALA A CA 1
ATOM 1576 C C . ALA A 1 106 ? 26.709 21.399 31.566 1.00 13.44 101 ALA A C 1
ATOM 1577 O O . ALA A 1 106 ? 26.457 20.198 31.734 1.00 12.87 101 ALA A O 1
ATOM 1584 N N . ALA A 1 107 ? 25.753 22.332 31.585 1.00 12.55 102 ALA A N 1
ATOM 1585 C CA . ALA A 1 107 ? 24.359 21.958 31.756 1.00 12.44 102 ALA A CA 1
ATOM 1586 C C . ALA A 1 107 ? 23.822 21.198 30.556 1.00 14.76 102 ALA A C 1
ATOM 1587 O O . ALA A 1 107 ? 22.766 20.563 30.665 1.00 15.79 102 ALA A O 1
ATOM 1594 N N . ALA A 1 108 ? 24.540 21.232 29.432 1.00 15.05 103 ALA A N 1
ATOM 1595 C CA . ALA A 1 108 ? 24.185 20.516 28.213 1.00 16.57 103 ALA A CA 1
ATOM 1596 C C . ALA A 1 108 ? 25.027 19.259 27.982 1.00 16.80 103 ALA A C 1
ATOM 1597 O O . ALA A 1 108 ? 24.949 18.662 26.902 1.00 17.86 103 ALA A O 1
ATOM 1604 N N . PHE A 1 109 ? 25.839 18.853 28.952 1.00 15.99 104 PHE A N 1
ATOM 1605 C CA . PHE A 1 109 ? 26.713 17.689 28.796 1.00 16.45 104 PHE A CA 1
ATOM 1606 C C . PHE A 1 109 ? 25.913 16.432 28.493 1.00 17.08 104 PHE A C 1
ATOM 1607 O O . PHE A 1 109 ? 25.028 16.052 29.262 1.00 19.22 104 PHE A O 1
ATOM 1624 N N . ALA A 1 110 ? 26.229 15.792 27.367 1.00 20.27 105 ALA A N 1
ATOM 1625 C CA . ALA A 1 110 ? 25.538 14.587 26.931 1.00 23.34 105 ALA A CA 1
ATOM 1626 C C . ALA A 1 110 ? 26.535 13.716 26.182 1.00 26.99 105 ALA A C 1
ATOM 1627 O O . ALA A 1 110 ? 27.575 14.190 25.721 1.00 28.44 105 ALA A O 1
ATOM 1634 N N . GLY A 1 111 ? 26.207 12.433 26.064 1.00 31.52 106 GLY A N 1
ATOM 1635 C CA . GLY A 1 111 ? 27.067 11.506 25.366 1.00 33.62 106 GLY A CA 1
ATOM 1636 C C . GLY A 1 111 ? 26.507 10.102 25.341 1.00 36.74 106 GLY A C 1
ATOM 1637 O O . GLY A 1 111 ? 25.353 9.868 25.705 1.00 37.63 106 GLY A O 1
ATOM 1641 N N . PRO A 1 112 ? 27.325 9.131 24.947 1.00 39.36 107 PRO A N 1
ATOM 1642 C CA . PRO A 1 112 ? 26.839 7.757 24.872 1.00 40.55 107 PRO A CA 1
ATOM 1643 C C . PRO A 1 112 ? 26.806 7.126 26.251 1.00 40.98 107 PRO A C 1
ATOM 1644 O O . PRO A 1 112 ? 27.671 7.406 27.095 1.00 40.08 107 PRO A O 1
ATOM 1655 N N . PRO A 1 113 ? 25.813 6.279 26.515 1.00 42.80 108 PRO A N 1
ATOM 1656 C CA . PRO A 1 113 ? 25.664 5.694 27.852 1.00 42.67 108 PRO A CA 1
ATOM 1657 C C . PRO A 1 113 ? 26.871 4.867 28.269 1.00 42.37 108 PRO A C 1
ATOM 1658 O O . PRO A 1 113 ? 27.587 4.301 27.441 1.00 42.47 108 PRO A O 1
ATOM 1669 N N . ASP A 1 114 ? 27.087 4.804 29.586 1.00 41.99 109 ASP A N 1
ATOM 1670 C CA . ASP A 1 114 ? 28.148 3.983 30.140 1.00 42.94 109 ASP A CA 1
ATOM 1671 C C . ASP A 1 114 ? 27.650 2.541 30.233 1.00 45.44 109 ASP A C 1
ATOM 1672 O O . ASP A 1 114 ? 26.468 2.304 30.495 1.00 46.07 109 ASP A O 1
ATOM 1681 N N . PRO A 1 115 ? 28.531 1.553 30.032 1.00 46.69 110 PRO A N 1
ATOM 1682 C CA . PRO A 1 115 ? 28.071 0.159 30.153 1.00 49.49 110 PRO A CA 1
ATOM 1683 C C . PRO A 1 115 ? 27.502 -0.202 31.513 1.00 51.10 110 PRO A C 1
ATOM 1684 O O . PRO A 1 115 ? 26.532 -0.969 31.580 1.00 51.14 110 PRO A O 1
ATOM 1695 N N . LEU A 1 116 ? 28.059 0.330 32.600 1.00 51.83 111 LEU A N 1
ATOM 1696 C CA . LEU A 1 116 ? 27.552 0.001 33.928 1.00 53.07 111 LEU A CA 1
ATOM 1697 C C . LEU A 1 116 ? 26.501 0.986 34.423 1.00 51.06 111 LEU A C 1
ATOM 1698 O O . LEU A 1 116 ? 25.459 0.575 34.941 1.00 51.59 111 LEU A O 1
ATOM 1714 N N . HIS A 1 117 ? 26.761 2.283 34.281 1.00 48.40 112 HIS A N 1
ATOM 1715 C CA . HIS A 1 117 ? 25.984 3.303 34.974 1.00 46.86 112 HIS A CA 1
ATOM 1716 C C . HIS A 1 117 ? 25.009 4.029 34.060 1.00 43.38 112 HIS A C 1
ATOM 1717 O O . HIS A 1 117 ? 24.290 4.921 34.521 1.00 43.36 112 HIS A O 1
ATOM 1731 N N . GLY A 1 118 ? 24.971 3.679 32.786 1.00 39.76 113 GLY A N 1
ATOM 1732 C CA . GLY A 1 118 ? 24.040 4.253 31.852 1.00 36.33 113 GLY A CA 1
ATOM 1733 C C . GLY A 1 118 ? 24.243 5.739 31.695 1.00 34.09 113 GLY A C 1
ATOM 1734 O O . GLY A 1 118 ? 25.315 6.137 31.390 1.00 35.93 113 GLY A O 1
ATOM 1738 N N . ASN A 1 119 ? 23.193 6.525 31.762 1.00 33.52 114 ASN A N 1
ATOM 1739 C CA . ASN A 1 119 ? 23.381 7.952 31.668 1.00 34.39 114 ASN A CA 1
ATOM 1740 C C . ASN A 1 119 ? 23.409 8.675 33.026 1.00 30.99 114 ASN A C 1
ATOM 1741 O O . ASN A 1 119 ? 23.261 9.868 33.035 1.00 29.78 114 ASN A O 1
ATOM 1752 N N . SER A 1 120 ? 23.670 8.001 34.135 1.00 26.84 115 SER A N 1
ATOM 1753 C CA . SER A 1 120 ? 23.585 8.666 35.403 1.00 25.62 115 SER A CA 1
ATOM 1754 C C . SER A 1 120 ? 24.642 9.756 35.616 1.00 20.24 115 SER A C 1
ATOM 1755 O O . SER A 1 120 ? 24.336 10.728 36.220 1.00 20.97 115 SER A O 1
ATOM 1763 N N . LEU A 1 121 ? 25.862 9.546 35.158 1.00 20.70 116 LEU A N 1
ATOM 1764 C CA . LEU A 1 121 ? 26.902 10.557 35.323 1.00 18.61 116 LEU A CA 1
ATOM 1765 C C . LEU A 1 121 ? 26.550 11.815 34.549 1.00 18.39 116 LEU A C 1
ATOM 1766 O O . LEU A 1 121 ? 26.696 12.870 35.081 1.00 17.60 116 LEU A O 1
ATOM 1782 N N . TYR A 1 122 ? 26.063 11.702 33.326 1.00 19.05 117 TYR A N 1
ATOM 1783 C CA . TYR A 1 122 ? 25.640 12.849 32.574 1.00 20.02 117 TYR A CA 1
ATOM 1784 C C . TYR A 1 122 ? 24.551 13.588 33.334 1.00 18.00 117 TYR A C 1
ATOM 1785 O O . TYR A 1 122 ? 24.572 14.773 33.418 1.00 16.42 117 TYR A O 1
ATOM 1803 N N . GLN A 1 123 ? 23.592 12.845 33.878 1.00 18.51 118 GLN A N 1
ATOM 1804 C CA . GLN A 1 123 ? 22.497 13.438 34.631 1.00 19.12 118 GLN A CA 1
ATOM 1805 C C . GLN A 1 123 ? 23.006 14.256 35.812 1.00 15.82 118 GLN A C 1
ATOM 1806 O O . GLN A 1 123 ? 22.585 15.395 36.012 1.00 16.61 118 GLN A O 1
ATOM 1820 N N . LYS A 1 124 ? 23.903 13.656 36.586 1.00 16.53 119 LYS A N 1
ATOM 1821 C CA . LYS A 1 124 ? 24.475 14.313 37.748 1.00 15.62 119 LYS A CA 1
ATOM 1822 C C . LYS A 1 124 ? 25.149 15.617 37.349 1.00 14.23 119 LYS A C 1
ATOM 1823 O O . LYS A 1 124 ? 24.901 16.660 37.954 1.00 15.61 119 LYS A O 1
ATOM 1842 N N . VAL A 1 125 ? 25.993 15.546 36.326 1.00 14.23 120 VAL A N 1
ATOM 1843 C CA . VAL A 1 125 ? 26.710 16.715 35.842 1.00 13.67 120 VAL A CA 1
ATOM 1844 C C . VAL A 1 125 ? 25.753 17.833 35.449 1.00 12.72 120 VAL A C 1
ATOM 1845 O O . VAL A 1 125 ? 25.957 18.989 35.820 1.00 13.04 120 VAL A O 1
ATOM 1858 N N . ARG A 1 126 ? 24.708 17.494 34.699 1.00 12.76 121 ARG A N 1
ATOM 1859 C CA . ARG A 1 126 ? 23.752 18.505 34.258 1.00 12.82 121 ARG A CA 1
ATOM 1860 C C . ARG A 1 126 ? 23.015 19.124 35.438 1.00 12.06 121 ARG A C 1
ATOM 1861 O O . ARG A 1 126 ? 22.812 20.345 35.477 1.00 12.85 121 ARG A O 1
ATOM 1882 N N . ALA A 1 127 ? 22.634 18.310 36.424 1.00 12.99 122 ALA A N 1
ATOM 1883 C CA . ALA A 1 127 ? 21.912 18.842 37.574 1.00 13.23 122 ALA A CA 1
ATOM 1884 C C . ALA A 1 127 ? 22.805 19.726 38.435 1.00 11.62 122 ALA A C 1
ATOM 1885 O O . ALA A 1 127 ? 22.336 20.721 39.002 1.00 13.56 122 ALA A O 1
ATOM 1892 N N . ALA A 1 128 ? 24.096 19.389 38.538 1.00 12.71 123 ALA A N 1
ATOM 1893 C CA . ALA A 1 128 ? 25.030 20.233 39.274 1.00 12.49 123 ALA A CA 1
ATOM 1894 C C . ALA A 1 128 ? 25.235 21.562 38.559 1.00 12.53 123 ALA A C 1
ATOM 1895 O O . ALA A 1 128 ? 25.373 22.605 39.203 1.00 11.95 123 ALA A O 1
ATOM 1902 N N . ALA A 1 129 ? 25.251 21.549 37.224 1.00 12.40 124 ALA A N 1
ATOM 1903 C CA . ALA A 1 129 ? 25.390 22.804 36.490 1.00 11.75 124 ALA A CA 1
ATOM 1904 C C . ALA A 1 129 ? 24.126 23.657 36.586 1.00 11.40 124 ALA A C 1
ATOM 1905 O O . ALA A 1 129 ? 24.207 24.888 36.676 1.00 13.42 124 ALA A O 1
ATOM 1912 N N . GLN A 1 130 ? 22.953 23.018 36.587 1.00 12.59 125 GLN A N 1
ATOM 1913 C CA . GLN A 1 130 ? 21.704 23.750 36.811 1.00 12.72 125 GLN A CA 1
ATOM 1914 C C . GLN A 1 130 ? 21.688 24.378 38.197 1.00 13.03 125 GLN A C 1
ATOM 1915 O O . GLN A 1 130 ? 21.208 25.503 38.369 1.00 14.35 125 GLN A O 1
ATOM 1929 N N . ASP A 1 131 ? 22.211 23.659 39.195 1.00 12.46 126 ASP A N 1
ATOM 1930 C CA . ASP A 1 131 ? 22.275 24.183 40.553 1.00 13.83 126 ASP A CA 1
ATOM 1931 C C . ASP A 1 131 ? 23.208 25.393 40.597 1.00 12.78 126 ASP A C 1
ATOM 1932 O O . ASP A 1 131 ? 22.864 26.448 41.149 1.00 13.45 126 ASP A O 1
ATOM 1941 N N . LEU A 1 132 ? 24.385 25.271 39.980 1.00 12.58 127 LEU A N 1
ATOM 1942 C CA . LEU A 1 132 ? 25.292 26.411 39.904 1.00 12.76 127 LEU A CA 1
ATOM 1943 C C . LEU A 1 132 ? 24.631 27.599 39.202 1.00 12.97 127 LEU A C 1
ATOM 1944 O O . LEU A 1 132 ? 24.677 28.735 39.689 1.00 14.02 127 LEU A O 1
ATOM 1960 N N . GLY A 1 133 ? 23.993 27.352 38.059 1.00 12.90 128 GLY A N 1
ATOM 1961 C CA . GLY A 1 133 ? 23.353 28.435 37.325 1.00 14.60 128 GLY A CA 1
ATOM 1962 C C . GLY A 1 133 ? 22.264 29.140 38.114 1.00 14.90 128 GLY A C 1
ATOM 1963 O O . GLY A 1 133 ? 22.157 30.367 38.084 1.00 16.18 128 GLY A O 1
ATOM 1967 N N . SER A 1 134 ? 21.441 28.378 38.834 1.00 14.46 129 SER A N 1
ATOM 1968 C CA . SER A 1 134 ? 20.376 28.997 39.615 1.00 15.97 129 SER A CA 1
ATOM 1969 C C . SER A 1 134 ? 20.930 29.930 40.681 1.00 17.34 129 SER A C 1
ATOM 1970 O O . SER A 1 134 ? 20.294 30.933 41.023 1.00 18.89 129 SER A O 1
ATOM 1978 N N . THR A 1 135 ? 22.087 29.603 41.243 1.00 18.24 130 THR A N 1
ATOM 1979 C CA . THR A 1 135 ? 22.703 30.475 42.237 1.00 20.33 130 THR A CA 1
ATOM 1980 C C . THR A 1 135 ? 23.440 31.644 41.591 1.00 20.65 130 THR A C 1
ATOM 1981 O O . THR A 1 135 ? 23.284 32.797 42.010 1.00 25.86 130 THR A O 1
ATOM 1992 N N . LEU A 1 136 ? 24.237 31.369 40.558 1.00 19.75 131 LEU A N 1
ATOM 1993 C CA . LEU A 1 136 ? 25.090 32.405 39.983 1.00 22.57 131 LEU A CA 1
ATOM 1994 C C . LEU A 1 136 ? 24.293 33.394 39.138 1.00 23.74 131 LEU A C 1
ATOM 1995 O O . LEU A 1 136 ? 24.592 34.593 39.138 1.00 28.10 131 LEU A O 1
ATOM 2011 N N . PHE A 1 137 ? 23.276 32.923 38.416 1.00 24.90 132 PHE A N 1
ATOM 2012 C CA . PHE A 1 137 ? 22.570 33.765 37.451 1.00 27.49 132 PHE A CA 1
ATOM 2013 C C . PHE A 1 137 ? 21.355 34.472 38.042 1.00 31.74 132 PHE A C 1
ATOM 2014 O O . PHE A 1 137 ? 20.713 35.253 37.330 1.00 32.50 132 PHE A O 1
ATOM 2031 N N . SER A 1 138 ? 20.986 34.200 39.289 1.00 36.58 133 SER A N 1
ATOM 2032 C CA . SER A 1 138 ? 19.744 34.759 39.835 1.00 42.20 133 SER A CA 1
ATOM 2033 C C . SER A 1 138 ? 19.969 36.082 40.575 1.00 46.06 133 SER A C 1
ATOM 2034 O O . SER A 1 138 ? 21.104 36.453 40.882 1.00 48.57 133 SER A O 1
ATOM 2042 N N . ALA B 1 8 ? 13.250 -0.941 65.508 1.00 50.11 3 ALA B N 1
ATOM 2043 C CA . ALA B 1 8 ? 12.857 0.056 64.521 1.00 47.32 3 ALA B CA 1
ATOM 2044 C C . ALA B 1 8 ? 13.350 1.440 64.928 1.00 44.46 3 ALA B C 1
ATOM 2045 O O . ALA B 1 8 ? 14.068 2.099 64.177 1.00 45.38 3 ALA B O 1
ATOM 2051 N N . ALA B 1 9 ? 12.960 1.874 66.122 1.00 39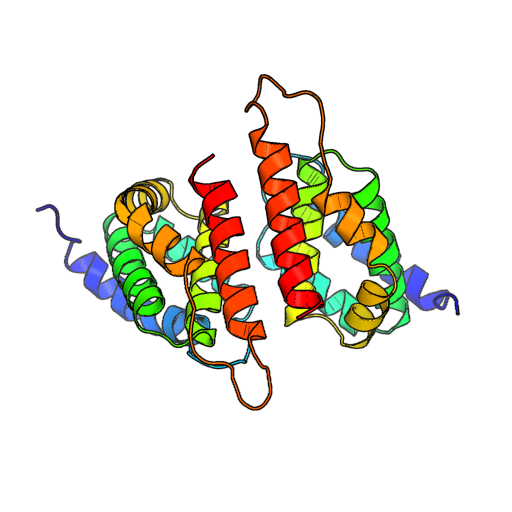.76 4 ALA B N 1
ATOM 2052 C CA . ALA B 1 9 ? 13.362 3.179 66.631 1.00 35.83 4 ALA B CA 1
ATOM 2053 C C . ALA B 1 9 ? 14.828 3.160 67.056 1.00 28.85 4 ALA B C 1
ATOM 2054 O O . ALA B 1 9 ? 15.376 2.097 67.350 1.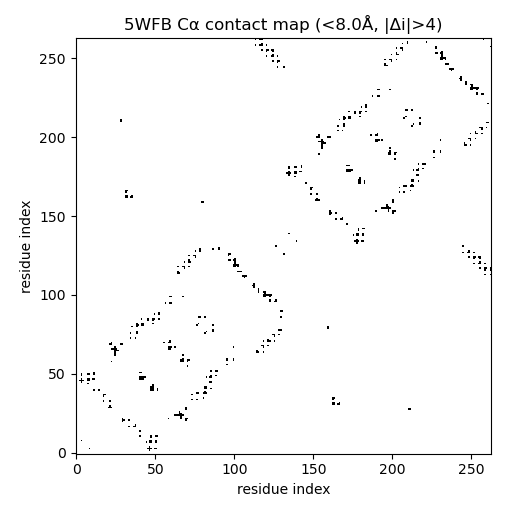00 32.67 4 ALA B O 1
ATOM 2061 N N . PRO B 1 10 ? 15.472 4.338 67.089 1.00 23.43 5 PRO B N 1
ATOM 2062 C CA . PRO B 1 10 ? 16.882 4.395 67.488 1.00 22.61 5 PRO B CA 1
ATOM 2063 C C . PRO B 1 10 ? 17.065 4.254 68.996 1.00 21.06 5 PRO B C 1
ATOM 2064 O O . PRO B 1 10 ? 16.303 4.844 69.761 1.00 23.96 5 PRO B O 1
ATOM 2075 N N . PRO B 1 11 ? 18.072 3.475 69.418 1.00 21.04 6 PRO B N 1
ATOM 2076 C CA . PRO B 1 11 ? 18.370 3.246 70.824 1.00 20.86 6 PRO B CA 1
ATOM 2077 C C . PRO B 1 11 ? 18.509 4.559 71.595 1.00 20.10 6 PRO B C 1
ATOM 2078 O O . PRO B 1 11 ? 19.012 5.521 71.097 1.00 19.70 6 PRO B O 1
ATOM 2089 N N . LEU B 1 12 ? 18.088 4.533 72.855 1.00 19.91 7 LEU B N 1
ATOM 2090 C CA . LEU B 1 12 ? 18.161 5.706 73.717 1.00 20.22 7 LEU B CA 1
ATOM 2091 C C . LEU B 1 12 ? 19.579 6.271 73.807 1.00 19.89 7 LEU B C 1
ATOM 2092 O O . LEU B 1 12 ? 19.760 7.488 73.850 1.00 18.94 7 LEU B O 1
ATOM 2108 N N . ARG B 1 13 ? 20.582 5.396 73.836 1.00 20.75 8 ARG B N 1
ATOM 2109 C CA . ARG B 1 13 ? 21.964 5.855 73.933 1.00 23.26 8 ARG B CA 1
ATOM 2110 C C . ARG B 1 13 ? 22.336 6.707 72.729 1.00 20.61 8 ARG B C 1
ATOM 2111 O O . ARG B 1 13 ? 23.141 7.637 72.856 1.00 21.63 8 ARG B O 1
ATOM 2132 N N . ASP B 1 14 ? 21.761 6.403 71.556 1.00 20.65 9 ASP B N 1
ATOM 2133 C CA . ASP B 1 14 ? 22.001 7.209 70.362 1.00 21.42 9 ASP B CA 1
ATOM 2134 C C . ASP B 1 14 ? 21.225 8.520 70.411 1.00 17.84 9 ASP B C 1
ATOM 2135 O O . ASP B 1 14 ? 21.711 9.552 69.941 1.00 19.98 9 ASP B O 1
ATOM 2144 N N . ARG B 1 15 ? 20.005 8.500 70.959 1.00 16.62 10 ARG B N 1
ATOM 2145 C CA . ARG B 1 15 ? 19.295 9.753 71.204 1.00 16.98 10 ARG B CA 1
ATOM 2146 C C . ARG B 1 15 ? 20.129 10.678 72.072 1.00 16.72 10 ARG B C 1
ATOM 2147 O O . ARG B 1 15 ? 20.216 11.880 71.807 1.00 15.36 10 ARG B O 1
ATOM 2168 N N . LEU B 1 16 ? 20.711 10.106 73.123 1.00 16.43 11 LEU B N 1
ATOM 2169 C CA . LEU B 1 16 ? 21.531 10.852 74.068 1.00 17.84 11 LEU B CA 1
ATOM 2170 C C . LEU B 1 16 ? 22.729 11.489 73.382 1.00 19.17 11 LEU B C 1
ATOM 2171 O O . LEU B 1 16 ? 22.922 12.703 73.461 1.00 19.65 11 LEU B O 1
ATOM 2187 N N . SER B 1 17 ? 23.514 10.665 72.699 1.00 18.31 12 SER B N 1
ATOM 2188 C CA . SER B 1 17 ? 24.687 11.145 71.989 1.00 19.01 12 SER B CA 1
ATOM 2189 C C . SER B 1 17 ? 24.303 12.249 71.012 1.00 17.57 12 SER B C 1
ATOM 2190 O O . SER B 1 17 ? 24.965 13.285 70.950 1.00 18.78 12 SER B O 1
ATOM 2198 N N . PHE B 1 18 ? 23.231 12.005 70.265 1.00 17.18 13 PHE B N 1
ATOM 2199 C CA . PHE B 1 18 ? 22.737 12.961 69.291 1.00 16.81 13 PHE B CA 1
ATOM 2200 C C . PHE B 1 18 ? 22.541 14.323 69.939 1.00 15.62 13 PHE B C 1
ATOM 2201 O O . PHE B 1 18 ? 23.009 15.335 69.416 1.00 17.65 13 PHE B O 1
ATOM 2218 N N . LEU B 1 19 ? 21.851 14.356 71.076 1.00 14.77 14 LEU B N 1
ATOM 2219 C CA . LEU B 1 19 ? 21.605 15.604 71.761 1.00 15.58 14 LEU B CA 1
ATOM 2220 C C . LEU B 1 19 ? 22.902 16.397 71.949 1.00 18.43 14 LEU B C 1
ATOM 2221 O O . LEU B 1 19 ? 22.870 17.563 71.863 1.00 18.99 14 LEU B O 1
ATOM 2237 N N . HIS B 1 20 ? 24.009 15.713 72.201 1.00 17.32 15 HIS B N 1
ATOM 2238 C CA . HIS B 1 20 ? 25.293 16.382 72.375 1.00 20.60 15 HIS B CA 1
ATOM 2239 C C . HIS B 1 20 ? 25.829 16.966 71.069 1.00 20.26 15 HIS B C 1
ATOM 2240 O O . HIS B 1 20 ? 26.702 17.842 71.109 1.00 22.79 15 HIS B O 1
ATOM 2254 N N . ARG B 1 21 ? 25.342 16.495 69.921 1.00 18.55 16 ARG B N 1
ATOM 2255 C CA . ARG B 1 21 ? 25.742 17.021 68.621 1.00 19.85 16 ARG B CA 1
ATOM 2256 C C . ARG B 1 21 ? 24.860 18.167 68.142 1.00 18.31 16 ARG B C 1
ATOM 2257 O O . ARG B 1 21 ? 25.160 18.771 67.104 1.00 20.62 16 ARG B O 1
ATOM 2278 N N . LEU B 1 22 ? 23.760 18.458 68.831 1.00 18.72 17 LEU B N 1
ATOM 2279 C CA . LEU B 1 22 ? 22.860 19.499 68.351 1.00 19.36 17 LEU B CA 1
ATOM 2280 C C . LEU B 1 22 ? 23.521 20.861 68.158 1.00 20.34 17 LEU B C 1
ATOM 2281 O O . LEU B 1 22 ? 23.114 21.571 67.223 1.00 20.82 17 LEU B O 1
ATOM 2297 N N . PRO B 1 23 ? 24.516 21.282 68.941 1.00 22.20 18 PRO B N 1
ATOM 2298 C CA . PRO B 1 23 ? 25.147 22.577 68.632 1.00 23.88 18 PRO B CA 1
ATOM 2299 C C . PRO B 1 23 ? 25.696 22.647 67.218 1.00 23.22 18 PRO B C 1
ATOM 2300 O O . PRO B 1 23 ? 25.570 23.690 66.562 1.00 25.71 18 PRO B O 1
ATOM 2311 N N . ILE B 1 24 ? 26.301 21.559 66.731 1.00 22.37 19 ILE B N 1
ATOM 2312 C CA . ILE B 1 24 ? 26.788 21.501 65.353 1.00 23.08 19 ILE B CA 1
ATOM 2313 C C . ILE B 1 24 ? 25.641 21.719 64.378 1.00 20.57 19 ILE B C 1
ATOM 2314 O O . ILE B 1 24 ? 25.719 22.545 63.456 1.00 20.96 19 ILE B O 1
ATOM 2330 N N . LEU B 1 25 ? 24.565 20.957 64.556 1.00 19.04 20 LEU B N 1
ATOM 2331 C CA . LEU B 1 25 ? 23.466 20.995 63.610 1.00 19.26 20 LEU B CA 1
ATOM 2332 C C . LEU B 1 25 ? 22.738 22.322 63.657 1.00 17.98 20 LEU B C 1
ATOM 2333 O O . LEU B 1 25 ? 22.329 22.842 62.613 1.00 18.31 20 LEU B O 1
ATOM 2349 N N . LEU B 1 26 ? 22.538 22.879 64.855 1.00 17.91 21 LEU B N 1
ATOM 2350 C CA . LEU B 1 26 ? 21.845 24.156 64.952 1.00 18.85 21 LEU B CA 1
ATOM 2351 C C . LEU B 1 26 ? 22.616 25.244 64.225 1.00 19.79 21 LEU B C 1
ATOM 2352 O O . LEU B 1 26 ? 22.021 26.093 63.554 1.00 21.57 21 LEU B O 1
ATOM 2368 N N . LYS B 1 27 ? 23.946 25.228 64.343 1.00 18.71 22 LYS B N 1
ATOM 2369 C CA . LYS B 1 27 ? 24.767 26.210 63.644 1.00 19.32 22 LYS B CA 1
ATOM 2370 C C . LYS B 1 27 ? 24.667 26.025 62.138 1.00 20.48 22 LYS B C 1
ATOM 2371 O O . LYS B 1 27 ? 24.587 27.008 61.393 1.00 25.45 22 LYS B O 1
ATOM 2390 N N . GLY B 1 28 ? 24.664 24.773 61.672 1.00 17.50 23 GLY B N 1
ATOM 2391 C CA . GLY B 1 28 ? 24.697 24.479 60.251 1.00 18.04 23 GLY B CA 1
ATOM 2392 C C . GLY B 1 28 ? 23.393 24.665 59.512 1.00 17.61 23 GLY B C 1
ATOM 2393 O O . GLY B 1 28 ? 23.423 24.722 58.279 1.00 18.63 23 GLY B O 1
ATOM 2397 N N . THR B 1 29 ? 22.258 24.778 60.213 1.00 17.37 24 THR B N 1
ATOM 2398 C CA . THR B 1 29 ? 20.945 24.867 59.575 1.00 18.38 24 THR B CA 1
ATOM 2399 C C . THR B 1 29 ? 20.164 26.108 59.989 1.00 19.56 24 THR B C 1
ATOM 2400 O O . THR B 1 29 ? 18.954 26.180 59.732 1.00 19.91 24 THR B O 1
ATOM 2411 N N . SER B 1 30 ? 20.804 27.080 60.634 1.00 19.99 25 SER B N 1
ATOM 2412 C CA . SER B 1 30 ? 20.079 28.255 61.088 1.00 20.80 25 SER B CA 1
ATOM 2413 C C . SER B 1 30 ? 19.353 28.909 59.918 1.00 21.54 25 SER B C 1
ATOM 2414 O O . SER B 1 30 ? 19.878 29.004 58.804 1.00 21.26 25 SER B O 1
ATOM 2422 N N . ASP B 1 31 ? 18.123 29.342 60.175 1.00 22.70 26 ASP B N 1
ATOM 2423 C CA . ASP B 1 31 ? 17.212 29.800 59.127 1.00 22.37 26 ASP B CA 1
ATOM 2424 C C . ASP B 1 31 ? 17.501 31.270 58.811 1.00 24.41 26 ASP B C 1
ATOM 2425 O O . ASP B 1 31 ? 16.727 32.178 59.119 1.00 27.90 26 ASP B O 1
ATOM 2434 N N . ASP B 1 32 ? 18.659 31.489 58.191 1.00 24.11 27 ASP B N 1
ATOM 2435 C CA . ASP B 1 32 ? 19.122 32.825 57.838 1.00 25.81 27 ASP B CA 1
ATOM 2436 C C . ASP B 1 32 ? 19.990 32.717 56.588 1.00 24.95 27 ASP B C 1
ATOM 2437 O O . ASP B 1 32 ? 20.292 31.621 56.111 1.00 23.55 27 ASP B O 1
ATOM 2446 N N . ASP B 1 33 ? 20.418 33.868 56.074 1.00 25.91 28 ASP B N 1
ATOM 2447 C CA . ASP B 1 33 ? 21.063 33.932 54.766 1.00 28.23 28 ASP B CA 1
ATOM 2448 C C . ASP B 1 33 ? 22.591 33.856 54.830 1.00 28.15 28 ASP B C 1
ATOM 2449 O O . ASP B 1 33 ? 23.251 34.077 53.808 1.00 28.99 28 ASP B O 1
ATOM 2458 N N . VAL B 1 34 ? 23.163 33.547 55.987 1.00 25.47 29 VAL B N 1
ATOM 2459 C CA . VAL B 1 34 ? 24.606 33.380 56.131 1.00 25.58 29 VAL B CA 1
ATOM 2460 C C . VAL B 1 34 ? 24.938 31.917 55.836 1.00 22.99 29 VAL B C 1
ATOM 2461 O O . VAL B 1 34 ? 24.413 31.035 56.527 1.00 23.19 29 VAL B O 1
ATOM 2474 N N . PRO B 1 35 ? 25.792 31.622 54.854 1.00 23.14 30 PRO B N 1
ATOM 2475 C CA . PRO B 1 35 ? 26.011 30.221 54.477 1.00 22.82 30 PRO B CA 1
ATOM 2476 C C . PRO B 1 35 ? 26.582 29.393 55.619 1.00 21.38 30 PRO B C 1
ATOM 2477 O O . PRO B 1 35 ? 27.263 29.903 56.511 1.00 23.02 30 PRO B O 1
ATOM 2488 N N . CYS B 1 36 ? 26.306 28.096 55.563 1.00 19.88 31 CYS B N 1
ATOM 2489 C CA . CYS B 1 36 ? 26.880 27.155 56.511 1.00 20.79 31 CYS B CA 1
ATOM 2490 C C . CYS B 1 36 ? 28.391 27.047 56.300 1.00 22.05 31 CYS B C 1
ATOM 2491 O O . CYS B 1 36 ? 28.836 26.815 55.171 1.00 22.54 31 CYS B O 1
ATOM 2499 N N . PRO B 1 37 ? 29.204 27.204 57.347 1.00 23.04 32 PRO B N 1
ATOM 2500 C CA . PRO B 1 37 ? 30.657 27.040 57.190 1.00 23.45 32 PRO B CA 1
ATOM 2501 C C . PRO B 1 37 ? 31.042 25.670 56.651 1.00 22.76 32 PRO B C 1
ATOM 2502 O O . PRO B 1 37 ? 30.452 24.648 57.010 1.00 22.38 32 PRO B O 1
ATOM 2513 N N . GLY B 1 38 ? 32.068 25.660 55.793 1.00 22.03 33 GLY B N 1
ATOM 2514 C CA . GLY B 1 38 ? 32.489 24.425 55.152 1.00 21.71 33 GLY B CA 1
ATOM 2515 C C . GLY B 1 38 ? 32.840 23.313 56.126 1.00 21.46 33 GLY B C 1
ATOM 2516 O O . GLY B 1 38 ? 32.584 22.139 55.848 1.00 21.41 33 GLY B O 1
ATOM 2520 N N . TYR B 1 39 ? 33.488 23.674 57.226 1.00 20.89 34 TYR B N 1
ATOM 2521 C CA . TYR B 1 39 ? 33.909 22.660 58.169 1.00 20.53 34 TYR B CA 1
ATOM 2522 C C . TYR B 1 39 ? 32.765 21.849 58.804 1.00 21.10 34 TYR B C 1
ATOM 2523 O O . TYR B 1 39 ? 32.995 20.764 59.195 1.00 22.15 34 TYR B O 1
ATOM 2541 N N . LEU B 1 40 ? 31.563 22.408 58.911 1.00 21.82 35 LEU B N 1
ATOM 2542 C CA . LEU B 1 40 ? 30.431 21.667 59.459 1.00 20.59 35 LEU B CA 1
ATOM 2543 C C . LEU B 1 40 ? 29.981 20.495 58.623 1.00 19.69 35 LEU B C 1
ATOM 2544 O O . LEU B 1 40 ? 29.464 19.591 59.150 1.00 19.90 35 LEU B O 1
ATOM 2560 N N . PHE B 1 41 ? 30.187 20.491 57.303 1.00 19.41 36 PHE B N 1
ATOM 2561 C CA . PHE B 1 41 ? 29.762 19.384 56.503 1.00 20.07 36 PHE B CA 1
ATOM 2562 C C . PHE B 1 41 ? 30.367 18.050 56.896 1.00 19.58 36 PHE B C 1
ATOM 2563 O O . PHE B 1 41 ? 29.663 17.129 57.100 1.00 19.14 36 PHE B O 1
ATOM 2580 N N . GLU B 1 42 ? 31.699 17.950 56.969 1.00 20.31 37 GLU B N 1
ATOM 2581 C CA . GLU B 1 42 ? 32.308 16.701 57.379 1.00 21.10 37 GLU B CA 1
ATOM 2582 C C . GLU B 1 42 ? 31.948 16.353 58.854 1.00 20.78 37 GLU B C 1
ATOM 2583 O O . GLU B 1 42 ? 31.821 15.239 59.145 1.00 21.13 37 GLU B O 1
ATOM 2595 N N . GLU B 1 43 ? 31.828 17.328 59.721 1.00 20.36 38 GLU B N 1
ATOM 2596 C CA . GLU B 1 43 ? 31.382 17.028 61.078 1.00 20.82 38 GLU B CA 1
ATOM 2597 C C . GLU B 1 43 ? 30.002 16.370 61.103 1.00 19.23 38 GLU B C 1
ATOM 2598 O O . GLU B 1 43 ? 29.791 15.500 61.843 1.00 19.65 38 GLU B O 1
ATOM 2610 N N . ILE B 1 44 ? 29.078 16.836 60.279 1.00 18.30 39 ILE B N 1
ATOM 2611 C CA . ILE B 1 44 ? 27.784 16.201 60.149 1.00 18.53 39 ILE B CA 1
ATOM 2612 C C . ILE B 1 44 ? 27.908 14.814 59.531 1.00 18.23 39 ILE B C 1
ATOM 2613 O O . ILE B 1 44 ? 27.315 13.922 59.972 1.00 17.52 39 ILE B O 1
ATOM 2629 N N . ALA B 1 45 ? 28.732 14.639 58.506 1.00 18.69 40 ALA B N 1
ATOM 2630 C CA . ALA B 1 45 ? 28.985 13.329 57.988 1.00 20.04 40 ALA B CA 1
ATOM 2631 C C . ALA B 1 45 ? 29.511 12.358 59.084 1.00 20.66 40 ALA B C 1
ATOM 2632 O O . ALA B 1 45 ? 29.128 11.257 59.118 1.00 21.21 40 ALA B O 1
ATOM 2639 N N . LYS B 1 46 ? 30.420 12.806 59.910 1.00 20.10 41 LYS B N 1
ATOM 2640 C CA . LYS B 1 46 ? 30.910 11.987 61.005 1.00 21.88 41 LYS B CA 1
ATOM 2641 C C . LYS B 1 46 ? 29.784 11.520 61.938 1.00 20.01 41 LYS B C 1
ATOM 2642 O O . LYS B 1 46 ? 29.795 10.421 62.352 1.00 21.16 41 LYS B O 1
ATOM 2661 N N . ILE B 1 47 ? 28.809 12.379 62.172 1.00 20.29 42 ILE B N 1
ATOM 2662 C CA . ILE B 1 47 ? 27.654 12.017 62.974 1.00 18.95 42 ILE B CA 1
ATOM 2663 C C . ILE B 1 47 ? 26.912 10.824 62.383 1.00 18.84 42 ILE B C 1
ATOM 2664 O O . ILE B 1 47 ? 26.478 9.938 63.120 1.00 20.56 42 ILE B O 1
ATOM 2680 N N . SER B 1 48 ? 26.762 10.791 61.061 1.00 17.43 43 SER B N 1
ATOM 2681 C CA . SER B 1 48 ? 26.036 9.689 60.441 1.00 19.57 43 SER B CA 1
ATOM 2682 C C . SER B 1 48 ? 26.787 8.374 60.591 1.00 19.46 43 SER B C 1
ATOM 2683 O O . SER B 1 48 ? 26.158 7.316 60.689 1.00 22.85 43 SER B O 1
ATOM 2691 N N . HIS B 1 49 ? 28.124 8.420 60.625 1.00 20.68 44 HIS B N 1
ATOM 2692 C CA . HIS B 1 49 ? 28.935 7.211 60.741 1.00 21.70 44 HIS B CA 1
ATOM 2693 C C . HIS B 1 49 ? 29.052 6.687 62.169 1.00 23.54 44 HIS B C 1
ATOM 2694 O O . HIS B 1 49 ? 29.558 5.576 62.355 1.00 25.49 44 HIS B O 1
ATOM 2708 N N . GLU B 1 50 ? 28.603 7.438 63.178 1.00 22.13 45 GLU B N 1
ATOM 2709 C CA . GLU B 1 50 ? 28.754 6.976 64.558 1.00 23.00 45 GLU B CA 1
ATOM 2710 C C . GLU B 1 50 ? 28.014 5.663 64.788 1.00 25.34 45 GLU B C 1
ATOM 2711 O O . GLU B 1 50 ? 28.538 4.753 65.445 1.00 26.78 45 GLU B O 1
ATOM 2723 N N . SER B 1 51 ? 26.800 5.547 64.267 1.00 22.93 46 SER B N 1
ATOM 2724 C CA . SER B 1 51 ? 25.978 4.357 64.437 1.00 22.02 46 SER B CA 1
ATOM 2725 C C . SER B 1 51 ? 24.754 4.502 63.543 1.00 20.86 46 SER B C 1
ATOM 2726 O O . SER B 1 51 ? 24.429 5.615 63.117 1.00 19.17 46 SER B O 1
ATOM 2734 N N . PRO B 1 52 ? 24.048 3.404 63.263 1.00 22.60 47 PRO B N 1
ATOM 2735 C CA . PRO B 1 52 ? 22.767 3.551 62.556 1.00 21.77 47 PRO B CA 1
ATOM 2736 C C . PRO B 1 52 ? 21.794 4.426 63.320 1.00 20.66 47 PRO B C 1
ATOM 2737 O O . PRO B 1 52 ? 21.093 5.247 62.717 1.00 19.93 47 PRO B O 1
ATOM 2748 N N . GLY B 1 53 ? 21.731 4.265 64.633 1.00 19.85 48 GLY B N 1
ATOM 2749 C CA . GLY B 1 53 ? 20.850 5.084 65.458 1.00 19.10 48 GLY B CA 1
ATOM 2750 C C . GLY B 1 53 ? 21.140 6.578 65.337 1.00 16.26 48 GLY B C 1
ATOM 2751 O O . GLY B 1 53 ? 20.240 7.378 65.287 1.00 16.38 48 GLY B O 1
ATOM 2755 N N . SER B 1 54 ? 22.407 6.935 65.346 1.00 16.29 49 SER B N 1
ATOM 2756 C CA . SER B 1 54 ? 22.808 8.297 65.128 1.00 16.72 49 SER B CA 1
ATOM 2757 C C . SER B 1 54 ? 22.281 8.818 63.755 1.00 15.92 49 SER B C 1
ATOM 2758 O O . SER B 1 54 ? 21.790 9.904 63.658 1.00 15.01 49 SER B O 1
ATOM 2766 N N . SER B 1 55 ? 22.377 7.968 62.738 1.00 16.37 50 SER B N 1
ATOM 2767 C CA . SER B 1 55 ? 21.904 8.314 61.408 1.00 16.33 50 SER B CA 1
ATOM 2768 C C . SER B 1 55 ? 20.403 8.582 61.445 1.00 14.70 50 SER B C 1
ATOM 2769 O O . SER B 1 55 ? 19.920 9.524 60.816 1.00 15.99 50 SER B O 1
ATOM 2777 N N . GLN B 1 56 ? 19.666 7.754 62.182 1.00 15.20 51 GLN B N 1
ATOM 2778 C CA . GLN B 1 56 ? 18.222 7.928 62.284 1.00 14.80 51 GLN B CA 1
ATOM 2779 C C . GLN B 1 56 ? 17.875 9.258 62.942 1.00 14.16 51 GLN B C 1
ATOM 2780 O O . GLN B 1 56 ? 16.994 9.989 62.469 1.00 14.55 51 GLN B O 1
ATOM 2794 N N . CYS B 1 57 ? 18.562 9.594 64.036 1.00 13.98 52 CYS B N 1
ATOM 2795 C CA . CYS B 1 57 ? 18.312 10.868 64.703 1.00 12.75 52 CYS B CA 1
ATOM 2796 C C . CYS B 1 57 ? 18.639 12.035 63.785 1.00 12.47 52 CYS B C 1
ATOM 2797 O O . CYS B 1 57 ? 17.908 13.035 63.745 1.00 13.10 52 CYS B O 1
ATOM 2805 N N . LEU B 1 58 ? 19.754 11.928 63.061 1.00 13.30 53 LEU B N 1
ATOM 2806 C CA . LEU B 1 58 ? 20.176 12.972 62.137 1.00 12.79 53 LEU B CA 1
ATOM 2807 C C . LEU B 1 58 ? 19.151 13.174 61.033 1.00 12.60 53 LEU B C 1
ATOM 2808 O O . LEU B 1 58 ? 18.801 14.309 60.702 1.00 13.57 53 LEU B O 1
ATOM 2824 N N . LEU B 1 59 ? 18.643 12.085 60.465 1.00 13.57 54 LEU B N 1
ATOM 2825 C CA . LEU B 1 59 ? 17.631 12.223 59.422 1.00 14.27 54 LEU B CA 1
ATOM 2826 C C . LEU B 1 59 ? 16.362 12.869 59.965 1.00 13.76 54 LEU B C 1
ATOM 2827 O O . LEU B 1 59 ? 15.778 13.732 59.303 1.00 14.61 54 LEU B O 1
ATOM 2843 N N . GLU B 1 60 ? 15.925 12.479 61.169 1.00 13.39 55 GLU B N 1
ATOM 2844 C CA . GLU B 1 60 ? 14.745 13.111 61.762 1.00 14.99 55 GLU B CA 1
ATOM 2845 C C . GLU B 1 60 ? 14.921 14.613 61.840 1.00 12.97 55 GLU B C 1
ATOM 2846 O O . GLU B 1 60 ? 14.020 15.383 61.487 1.00 14.32 55 GLU B O 1
ATOM 2858 N N . TYR B 1 61 ? 16.077 15.046 62.338 1.00 12.11 56 TYR B N 1
ATOM 2859 C CA . TYR B 1 61 ? 16.351 16.467 62.495 1.00 11.67 56 TYR B CA 1
ATOM 2860 C C . TYR B 1 61 ? 16.331 17.173 61.145 1.00 12.95 56 TYR B C 1
ATOM 2861 O O . TYR B 1 61 ? 15.670 18.200 60.979 1.00 13.69 56 TYR B O 1
ATOM 2879 N N . LEU B 1 62 ? 17.050 16.627 60.164 1.00 11.92 57 LEU B N 1
ATOM 2880 C CA . LEU B 1 62 ? 17.180 17.314 58.885 1.00 12.22 57 LEU B CA 1
ATOM 2881 C C . LEU B 1 62 ? 15.855 17.371 58.141 1.00 12.33 57 LEU B C 1
ATOM 2882 O O . LEU B 1 62 ? 15.513 18.415 57.572 1.00 13.68 57 LEU B O 1
ATOM 2898 N N . LEU B 1 63 ? 15.081 16.285 58.149 1.00 12.86 58 LEU B N 1
ATOM 2899 C CA . LEU B 1 63 ? 13.793 16.329 57.464 1.00 13.79 58 LEU B CA 1
ATOM 2900 C C . LEU B 1 63 ? 12.817 17.253 58.168 1.00 13.81 58 LEU B C 1
ATOM 2901 O O . LEU B 1 63 ? 12.021 17.925 57.503 1.00 15.61 58 LEU B O 1
ATOM 2917 N N . SER B 1 64 ? 12.864 17.322 59.499 1.00 15.64 59 SER B N 1
ATOM 2918 C CA . SER B 1 64 ? 12.013 18.272 60.201 1.00 16.08 59 SER B CA 1
ATOM 2919 C C . SER B 1 64 ? 12.324 19.690 59.753 1.00 16.04 59 SER B C 1
ATOM 2920 O O . SER B 1 64 ? 11.415 20.476 59.448 1.00 18.43 59 SER B O 1
ATOM 2928 N N . ARG B 1 65 ? 13.613 20.038 59.706 1.00 15.55 60 ARG B N 1
ATOM 2929 C CA . ARG B 1 65 ? 14.004 21.379 59.282 1.00 15.62 60 ARG B CA 1
ATOM 2930 C C . ARG B 1 65 ? 13.665 21.618 57.814 1.00 16.91 60 ARG B C 1
ATOM 2931 O O . ARG B 1 65 ? 13.259 22.724 57.439 1.00 18.87 60 ARG B O 1
ATOM 2952 N N . LEU B 1 66 ? 13.838 20.604 56.965 1.00 15.64 61 LEU B N 1
ATOM 2953 C CA . LEU B 1 66 ? 13.542 20.770 55.543 1.00 16.61 61 LEU B CA 1
ATOM 2954 C C . LEU B 1 66 ? 12.074 21.094 55.347 1.00 19.20 61 LEU B C 1
ATOM 2955 O O . LEU B 1 66 ? 11.713 21.925 54.506 1.00 19.85 61 LEU B O 1
ATOM 2971 N N . HIS B 1 67 ? 11.212 20.436 56.113 1.00 21.01 62 HIS B N 1
ATOM 2972 C CA . HIS B 1 67 ? 9.781 20.640 55.958 1.00 20.07 62 HIS B CA 1
ATOM 2973 C C . HIS B 1 67 ? 9.351 21.977 56.551 1.00 22.54 62 HIS B C 1
ATOM 2974 O O . HIS B 1 67 ? 8.515 22.675 55.966 1.00 24.92 62 HIS B O 1
ATOM 2988 N N . SER B 1 68 ? 9.932 22.365 57.691 1.00 22.36 63 SER B N 1
ATOM 2989 C CA . SER B 1 68 ? 9.444 23.488 58.491 1.00 25.07 63 SER B CA 1
ATOM 2990 C C . SER B 1 68 ? 10.117 24.836 58.219 1.00 24.11 63 SER B C 1
ATOM 2991 O O . SER B 1 68 ? 9.483 25.875 58.435 1.00 26.43 63 SER B O 1
ATOM 2999 N N . SER B 1 69 ? 11.379 24.863 57.797 1.00 22.51 64 SER B N 1
ATOM 3000 C CA . SER B 1 69 ? 12.117 26.116 57.679 1.00 20.38 64 SER B CA 1
ATOM 3001 C C . SER B 1 69 ? 11.632 26.960 56.502 1.00 18.95 64 SER B C 1
ATOM 3002 O O . SER B 1 69 ? 11.018 26.462 55.559 1.00 21.95 64 SER B O 1
ATOM 3010 N N . SER B 1 70 ? 11.961 28.253 56.552 1.00 19.95 65 SER B N 1
ATOM 3011 C CA . SER B 1 70 ? 11.887 29.092 55.365 1.00 20.84 65 SER B CA 1
ATOM 3012 C C . SER B 1 70 ? 12.914 28.617 54.336 1.00 18.99 65 SER B C 1
ATOM 3013 O O . SER B 1 70 ? 13.727 27.723 54.591 1.00 18.95 65 SER B O 1
ATOM 3021 N N . GLY B 1 71 ? 12.884 29.249 53.162 1.00 20.42 66 GLY B N 1
ATOM 3022 C CA . GLY B 1 71 ? 13.792 28.859 52.094 1.00 19.00 66 GLY B CA 1
ATOM 3023 C C . GLY B 1 71 ? 15.253 28.827 52.506 1.00 19.07 66 GLY B C 1
ATOM 3024 O O . GLY B 1 71 ? 16.020 27.997 52.024 1.00 18.75 66 GLY B O 1
ATOM 3028 N N . HIS B 1 72 ? 15.670 29.748 53.381 1.00 20.11 67 HIS B N 1
ATOM 3029 C CA . HIS B 1 72 ? 17.075 29.790 53.780 1.00 20.68 67 HIS B CA 1
ATOM 3030 C C . HIS B 1 72 ? 17.489 28.495 54.466 1.00 18.73 67 HIS B C 1
ATOM 3031 O O . HIS B 1 72 ? 18.525 27.904 54.140 1.00 18.74 67 HIS B O 1
ATOM 3045 N N . GLY B 1 73 ? 16.700 28.052 55.445 1.00 18.49 68 GLY B N 1
ATOM 3046 C CA . GLY B 1 73 ? 17.016 26.811 56.129 1.00 17.06 68 GLY B CA 1
ATOM 3047 C C . GLY B 1 73 ? 16.842 25.590 55.245 1.00 16.02 68 GLY B C 1
ATOM 3048 O O . GLY B 1 73 ? 17.611 24.631 55.346 1.00 16.78 68 GLY B O 1
ATOM 3052 N N . LYS B 1 74 ? 15.833 25.602 54.366 1.00 15.49 69 LYS B N 1
ATOM 3053 C CA . LYS B 1 74 ? 15.662 24.480 53.444 1.00 15.18 69 LYS B CA 1
ATOM 3054 C C . LYS B 1 74 ? 16.894 24.325 52.571 1.00 13.08 69 LYS B C 1
ATOM 3055 O O . LYS B 1 74 ? 17.380 23.209 52.346 1.00 14.45 69 LYS B O 1
ATOM 3074 N N . LEU B 1 75 ? 17.418 25.445 52.077 1.00 14.75 70 LEU B N 1
ATOM 3075 C CA . LEU B 1 75 ? 18.592 25.404 51.220 1.00 15.10 70 LEU B CA 1
ATOM 3076 C C . LEU B 1 75 ? 19.785 24.799 51.957 1.00 15.60 70 LEU B C 1
ATOM 3077 O O . LEU B 1 75 ? 20.502 23.956 51.412 1.00 15.22 70 LEU B O 1
ATOM 3093 N N . LYS B 1 76 ? 20.009 25.207 53.209 1.00 14.96 71 LYS B N 1
ATOM 3094 C CA . LYS B 1 76 ? 21.109 24.632 53.979 1.00 15.09 71 LYS B CA 1
ATOM 3095 C C . LYS B 1 76 ? 20.938 23.128 54.156 1.00 12.66 71 LYS B C 1
ATOM 3096 O O . LYS B 1 76 ? 21.894 22.364 54.001 1.00 14.54 71 LYS B O 1
ATOM 3115 N N . VAL B 1 77 ? 19.728 22.684 54.497 1.00 13.21 72 VAL B N 1
ATOM 3116 C CA . VAL B 1 77 ? 19.500 21.251 54.662 1.00 12.91 72 VAL B CA 1
ATOM 3117 C C . VAL B 1 77 ? 19.781 20.507 53.363 1.00 13.90 72 VAL B C 1
ATOM 3118 O O . VAL B 1 77 ? 20.394 19.435 53.364 1.00 13.46 72 VAL B O 1
ATOM 3131 N N . LEU B 1 78 ? 19.319 21.048 52.233 1.00 13.60 73 LEU B N 1
ATOM 3132 C CA . LEU B 1 78 ? 19.533 20.368 50.960 1.00 13.09 73 LEU B CA 1
ATOM 3133 C C . LEU B 1 78 ? 21.014 20.267 50.618 1.00 13.37 73 LEU B C 1
ATOM 3134 O O . LEU B 1 78 ? 21.455 19.263 50.053 1.00 13.44 73 LEU B O 1
ATOM 3150 N N . LYS B 1 79 ? 21.795 21.301 50.929 1.00 12.85 74 LYS B N 1
ATOM 3151 C CA . LYS B 1 79 ? 23.237 21.224 50.701 1.00 14.20 74 LYS B CA 1
ATOM 3152 C C . LYS B 1 79 ? 23.879 20.173 51.597 1.00 13.79 74 LYS B C 1
ATOM 3153 O O . LYS B 1 79 ? 24.784 19.449 51.172 1.00 15.21 74 LYS B O 1
ATOM 3172 N N . ILE B 1 80 ? 23.443 20.100 52.854 1.00 13.37 75 ILE B N 1
ATOM 3173 C CA . ILE B 1 80 ? 23.962 19.092 53.770 1.00 13.47 75 ILE B CA 1
ATOM 3174 C C . ILE B 1 80 ? 23.622 17.696 53.265 1.00 12.46 75 ILE B C 1
ATOM 3175 O O . ILE B 1 80 ? 24.469 16.797 53.253 1.00 14.86 75 ILE B O 1
ATOM 3191 N N . LEU B 1 81 ? 22.373 17.488 52.839 1.00 12.94 76 LEU B N 1
ATOM 3192 C CA . LEU B 1 81 ? 21.979 16.173 52.346 1.00 13.07 76 LEU B CA 1
ATOM 3193 C C . LEU B 1 81 ? 22.784 15.771 51.115 1.00 13.59 76 LEU B C 1
ATOM 3194 O O . LEU B 1 81 ? 23.174 14.605 50.975 1.00 15.24 76 LEU B O 1
ATOM 3210 N N . LEU B 1 82 ? 23.029 16.714 50.203 1.00 13.39 77 LEU B N 1
ATOM 3211 C CA . LEU B 1 82 ? 23.829 16.382 49.030 1.00 15.50 77 LEU B CA 1
ATOM 3212 C C . LEU B 1 82 ? 25.251 16.001 49.434 1.00 15.74 77 LEU B C 1
ATOM 3213 O O . LEU B 1 82 ? 25.815 15.037 48.904 1.00 16.27 77 LEU B O 1
ATOM 3229 N N . TYR B 1 83 ? 25.832 16.717 50.400 1.00 15.40 78 TYR B N 1
ATOM 3230 C CA . TYR B 1 83 ? 27.154 16.340 50.899 1.00 17.31 78 TYR B CA 1
ATOM 3231 C C . TYR B 1 83 ? 27.145 14.930 51.478 1.00 17.00 78 TYR B C 1
ATOM 3232 O O . TYR B 1 83 ? 28.065 14.136 51.232 1.00 18.10 78 TYR B O 1
ATOM 3250 N N . LEU B 1 84 ? 26.111 14.593 52.253 1.00 15.46 79 LEU B N 1
ATOM 3251 C CA . LEU B 1 84 ? 26.011 13.257 52.834 1.00 16.57 79 LEU B CA 1
ATOM 3252 C C . LEU B 1 84 ? 25.886 12.158 51.786 1.00 17.77 79 LEU B C 1
ATOM 3253 O O . LEU B 1 84 ? 26.217 11.002 52.080 1.00 18.33 79 LEU B O 1
ATOM 3269 N N . CYS B 1 85 ? 25.406 12.471 50.579 1.00 18.14 80 CYS B N 1
ATOM 3270 C CA . CYS B 1 85 ? 25.393 11.463 49.520 1.00 19.20 80 CYS B CA 1
ATOM 3271 C C . CYS B 1 85 ? 26.797 10.990 49.170 1.00 21.50 80 CYS B C 1
ATOM 3272 O O . CYS B 1 85 ? 26.975 9.845 48.746 1.00 24.56 80 CYS B O 1
ATOM 3280 N N . SER B 1 86 ? 27.793 11.854 49.319 1.00 22.20 81 SER B N 1
ATOM 3281 C CA . SER B 1 86 ? 29.168 11.504 48.992 1.00 24.15 81 SER B CA 1
ATOM 3282 C C . SER B 1 86 ? 29.994 11.100 50.205 1.00 22.24 81 SER B C 1
ATOM 3283 O O . SER B 1 86 ? 31.020 10.434 50.036 1.00 24.07 81 SER B O 1
ATOM 3291 N N . HIS B 1 87 ? 29.578 11.483 51.412 1.00 20.44 82 HIS B N 1
ATOM 3292 C CA . HIS B 1 87 ? 30.413 11.335 52.596 1.00 20.50 82 HIS B CA 1
ATOM 3293 C C . HIS B 1 87 ? 29.715 10.685 53.779 1.00 19.49 82 HIS B C 1
ATOM 3294 O O . HIS B 1 87 ? 30.391 10.377 54.766 1.00 22.11 82 HIS B O 1
ATOM 3308 N N . GLY B 1 88 ? 28.401 10.482 53.729 1.00 20.04 83 GLY B N 1
ATOM 3309 C CA . GLY B 1 88 ? 27.700 9.899 54.852 1.00 20.50 83 GLY B CA 1
ATOM 3310 C C . GLY B 1 88 ? 27.707 8.382 54.806 1.00 21.57 83 GLY B C 1
ATOM 3311 O O . GLY B 1 88 ? 28.153 7.754 53.850 1.00 23.45 83 GLY B O 1
ATOM 3315 N N . SER B 1 89 ? 27.187 7.784 55.867 1.00 21.02 84 SER B N 1
ATOM 3316 C CA . SER B 1 89 ? 27.150 6.334 55.953 1.00 20.65 84 SER B CA 1
ATOM 3317 C C . SER B 1 89 ? 26.167 5.756 54.936 1.00 21.71 84 SER B C 1
ATOM 3318 O O . SER B 1 89 ? 25.195 6.399 54.528 1.00 20.69 84 SER B O 1
ATOM 3326 N N . SER B 1 90 ? 26.433 4.518 54.523 1.00 22.96 85 SER B N 1
ATOM 3327 C CA . SER B 1 90 ? 25.519 3.852 53.604 1.00 25.68 85 SER B CA 1
ATOM 3328 C C . SER B 1 90 ? 24.145 3.677 54.226 1.00 23.43 85 SER B C 1
ATOM 3329 O O . SER B 1 90 ? 23.129 3.765 53.525 1.00 23.93 85 SER B O 1
ATOM 3337 N N . PHE B 1 91 ? 24.082 3.459 55.541 1.00 23.50 86 PHE B N 1
ATOM 3338 C CA . PHE B 1 91 ? 22.788 3.321 56.195 1.00 21.91 86 PHE B CA 1
ATOM 3339 C C . PHE B 1 91 ? 22.008 4.631 56.128 1.00 20.55 86 PHE B C 1
ATOM 3340 O O . PHE B 1 91 ? 20.792 4.623 55.897 1.00 19.43 86 PHE B O 1
ATOM 3357 N N . PHE B 1 92 ? 22.684 5.763 56.340 1.00 18.63 87 PHE B N 1
ATOM 3358 C CA . PHE B 1 92 ? 22.005 7.052 56.217 1.00 18.05 87 PHE B CA 1
ATOM 3359 C C . PHE B 1 92 ? 21.385 7.219 54.837 1.00 16.81 87 PHE B C 1
ATOM 3360 O O . PHE B 1 92 ? 20.247 7.687 54.713 1.00 17.85 87 PHE B O 1
ATOM 3377 N N . LEU B 1 93 ? 22.121 6.851 53.810 1.00 17.50 88 LEU B N 1
ATOM 3378 C CA . LEU B 1 93 ? 21.588 6.949 52.451 1.00 19.49 88 LEU B CA 1
ATOM 3379 C C . LEU B 1 93 ? 20.382 6.059 52.225 1.00 20.19 88 LEU B C 1
ATOM 3380 O O . LEU B 1 93 ? 19.478 6.461 51.601 1.00 19.07 88 LEU B O 1
ATOM 3396 N N . LEU B 1 94 ? 20.393 4.851 52.764 1.00 20.19 89 LEU B N 1
ATOM 3397 C CA . LEU B 1 94 ? 19.272 3.975 52.690 1.00 23.46 89 LEU B CA 1
ATOM 3398 C C . LEU B 1 94 ? 18.038 4.594 53.303 1.00 21.40 89 LEU B C 1
ATOM 3399 O O . LEU B 1 94 ? 17.010 4.565 52.746 1.00 22.72 89 LEU B O 1
ATOM 3415 N N . ILE B 1 95 ? 18.158 5.120 54.524 1.00 18.71 90 ILE B N 1
ATOM 3416 C CA . ILE B 1 95 ? 16.994 5.733 55.131 1.00 19.38 90 ILE B CA 1
ATOM 3417 C C . ILE B 1 95 ? 16.560 7.024 54.428 1.00 18.25 90 ILE B C 1
ATOM 3418 O O . ILE B 1 95 ? 15.432 7.271 54.370 1.00 18.50 90 ILE B O 1
ATOM 3434 N N . LEU B 1 96 ? 17.497 7.802 53.917 1.00 17.17 91 LEU B N 1
ATOM 3435 C CA . LEU B 1 96 ? 17.128 8.950 53.129 1.00 16.20 91 LEU B CA 1
ATOM 3436 C C . LEU B 1 96 ? 16.307 8.539 51.878 1.00 17.44 91 LEU B C 1
ATOM 3437 O O . LEU B 1 96 ? 15.313 9.118 51.613 1.00 17.01 91 LEU B O 1
ATOM 3453 N N . LYS B 1 97 ? 16.727 7.493 51.178 1.00 17.57 92 LYS B N 1
ATOM 3454 C CA . LYS B 1 97 ? 15.949 7.014 50.035 1.00 19.22 92 LYS B CA 1
ATOM 3455 C C . LYS B 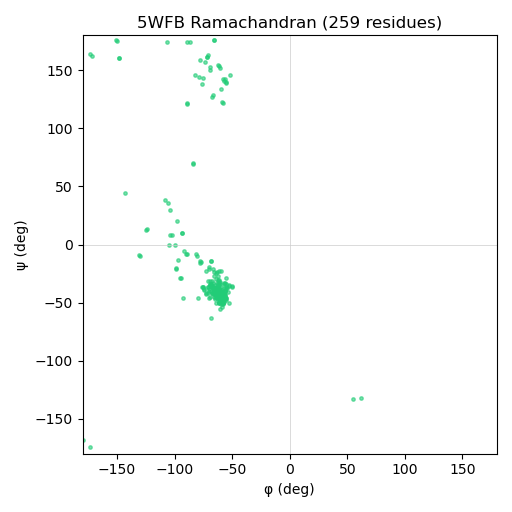1 97 ? 14.551 6.586 50.430 1.00 19.47 92 LYS B C 1
ATOM 3456 O O . LYS B 1 97 ? 13.623 6.778 49.704 1.00 20.23 92 LYS B O 1
ATOM 3475 N N . ARG B 1 98 ? 14.403 6.064 51.636 1.00 18.89 93 ARG B N 1
ATOM 3476 C CA . ARG B 1 98 ? 13.085 5.673 52.115 1.00 19.45 93 ARG B CA 1
ATOM 3477 C C . ARG B 1 98 ? 12.151 6.888 52.297 1.00 19.66 93 ARG B C 1
ATOM 3478 O O . ARG B 1 98 ? 10.930 6.734 52.262 1.00 24.11 93 ARG B O 1
ATOM 3499 N N . ASN B 1 99 ? 12.731 8.067 52.489 1.00 18.12 94 ASN B N 1
ATOM 3500 C CA . ASN B 1 99 ? 11.946 9.280 52.684 1.00 17.49 94 ASN B CA 1
ATOM 3501 C C . ASN B 1 99 ? 12.030 10.205 51.474 1.00 17.90 94 ASN B C 1
ATOM 3502 O O . ASN B 1 99 ? 12.091 11.425 51.621 1.00 17.11 94 ASN B O 1
ATOM 3513 N N . SER B 1 100 ? 12.032 9.621 50.280 1.00 17.39 95 SER B N 1
ATOM 3514 C CA . SER B 1 100 ? 12.101 10.408 49.051 1.00 18.68 95 SER B CA 1
ATOM 3515 C C . SER B 1 100 ? 10.928 11.361 48.875 1.00 17.31 95 SER B C 1
ATOM 3516 O O . SER B 1 100 ? 11.052 12.337 48.124 1.00 16.43 95 SER B O 1
ATOM 3524 N N . ALA B 1 101 ? 9.790 11.103 49.515 1.00 16.56 96 ALA B N 1
ATOM 3525 C CA . ALA B 1 101 ? 8.671 12.033 49.418 1.00 16.06 96 ALA B CA 1
ATOM 3526 C C . ALA B 1 101 ? 9.071 13.440 49.840 1.00 15.64 96 ALA B C 1
ATOM 3527 O O . ALA B 1 101 ? 8.553 14.423 49.289 1.00 17.72 96 ALA B O 1
ATOM 3534 N N . PHE B 1 102 ? 9.979 13.559 50.819 1.00 15.25 97 PHE B N 1
ATOM 3535 C CA . PHE B 1 102 ? 10.395 14.874 51.302 1.00 16.49 97 PHE B CA 1
ATOM 3536 C C . PHE B 1 102 ? 11.244 15.598 50.276 1.00 15.46 97 PHE B C 1
ATOM 3537 O O . PHE B 1 102 ? 11.243 16.834 50.231 1.00 15.69 97 PHE B O 1
ATOM 3554 N N . ILE B 1 103 ? 12.008 14.853 49.477 1.00 15.37 98 ILE B N 1
ATOM 3555 C CA . ILE B 1 103 ? 12.825 15.466 48.436 1.00 15.89 98 ILE B CA 1
ATOM 3556 C C . ILE B 1 103 ? 11.937 15.986 47.316 1.00 14.77 98 ILE B C 1
ATOM 3557 O O . ILE B 1 103 ? 12.135 17.091 46.795 1.00 14.76 98 ILE B O 1
ATOM 3573 N N . GLN B 1 104 ? 10.929 15.205 46.937 1.00 15.44 99 GLN B N 1
ATOM 3574 C CA . GLN B 1 104 ? 9.966 15.680 45.958 1.00 13.46 99 GLN B CA 1
ATOM 3575 C C . GLN B 1 104 ? 9.262 16.947 46.445 1.00 15.63 99 GLN B C 1
ATOM 3576 O O . GLN B 1 104 ? 9.077 17.899 45.681 1.00 15.42 99 GLN B O 1
ATOM 3590 N N . GLU B 1 105 ? 8.885 16.982 47.724 1.00 14.26 100 GLU B N 1
ATOM 3591 C CA . GLU B 1 105 ? 8.236 18.166 48.278 1.00 14.85 100 GLU B CA 1
ATOM 3592 C C . GLU B 1 105 ? 9.139 19.394 48.170 1.00 15.43 100 GLU B C 1
ATOM 3593 O O . GLU B 1 105 ? 8.680 20.478 47.791 1.00 16.02 100 GLU B O 1
ATOM 3605 N N . ALA B 1 106 ? 10.425 19.245 48.497 1.00 13.67 101 ALA B N 1
ATOM 3606 C CA . ALA B 1 106 ? 11.351 20.373 48.406 1.00 14.53 101 ALA B CA 1
ATOM 3607 C C . ALA B 1 106 ? 11.527 20.839 46.967 1.00 14.50 101 ALA B C 1
ATOM 3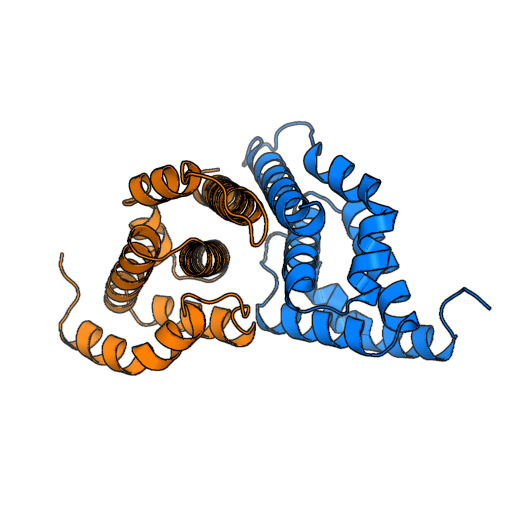608 O O . ALA B 1 106 ? 11.652 22.037 46.706 1.00 14.85 101 ALA B O 1
ATOM 3615 N N . ALA B 1 107 ? 11.554 19.908 46.014 1.00 13.96 102 ALA B N 1
ATOM 3616 C CA . ALA B 1 107 ? 11.699 20.281 44.615 1.00 14.34 102 ALA B CA 1
ATOM 3617 C C . ALA B 1 107 ? 10.469 21.001 44.087 1.00 14.95 102 ALA B C 1
ATOM 3618 O O . ALA B 1 107 ? 10.538 21.634 43.027 1.00 15.66 102 ALA B O 1
ATOM 3625 N N . ALA B 1 108 ? 9.359 20.939 44.818 1.00 15.04 103 ALA B N 1
ATOM 3626 C CA . ALA B 1 108 ? 8.127 21.625 44.466 1.00 16.52 103 ALA B CA 1
ATOM 3627 C C . ALA B 1 108 ? 7.894 22.892 45.288 1.00 17.35 103 ALA B C 1
ATOM 3628 O O . ALA B 1 108 ? 6.812 23.482 45.204 1.00 20.09 103 ALA B O 1
ATOM 3635 N N . PHE B 1 109 ? 8.877 23.321 46.077 1.00 16.56 104 PHE B N 1
ATOM 3636 C CA . PHE B 1 109 ? 8.719 24.516 46.909 1.00 16.55 104 PHE B CA 1
ATOM 3637 C C . PHE B 1 109 ? 8.387 25.733 46.057 1.00 19.37 104 PHE B C 1
ATOM 3638 O O . PHE B 1 109 ? 9.148 26.101 45.160 1.00 20.84 104 PHE B O 1
ATOM 3655 N N . ALA B 1 110 ? 7.246 26.360 46.349 1.00 22.21 105 ALA B N 1
ATOM 3656 C CA . ALA B 1 110 ? 6.802 27.531 45.606 1.00 27.05 105 ALA B CA 1
ATOM 3657 C C . ALA B 1 110 ? 6.015 28.441 46.537 1.00 33.75 105 ALA B C 1
ATOM 3658 O O . ALA B 1 110 ? 5.519 28.013 47.583 1.00 33.57 105 ALA B O 1
ATOM 3665 N N . GLY B 1 111 ? 5.895 29.681 46.145 1.00 40.35 106 GLY B N 1
ATOM 3666 C CA . GLY B 1 111 ? 5.148 30.608 46.961 1.00 46.41 106 GLY B CA 1
ATOM 3667 C C . GLY B 1 111 ? 4.991 31.933 46.289 1.00 52.82 106 GLY B C 1
ATOM 3668 O O . GLY B 1 111 ? 5.358 32.101 45.159 1.00 52.88 106 GLY B O 1
ATOM 3672 N N . PRO B 1 112 ? 4.421 32.895 47.013 1.00 58.95 107 PRO B N 1
ATOM 3673 C CA . PRO B 1 112 ? 4.289 34.181 46.382 1.00 63.05 107 PRO B CA 1
ATOM 3674 C C . PRO B 1 112 ? 5.645 34.779 46.401 1.00 67.84 107 PRO B C 1
ATOM 3675 O O . PRO B 1 112 ? 6.365 34.633 47.380 1.00 68.03 107 PRO B O 1
ATOM 3686 N N . PRO B 1 113 ? 6.005 35.499 45.344 1.00 71.68 108 PRO B N 1
ATOM 3687 C CA . PRO B 1 113 ? 7.345 36.058 45.386 1.00 74.13 108 PRO B CA 1
ATOM 3688 C C . PRO B 1 113 ? 7.515 37.185 46.382 1.00 76.87 108 PRO B C 1
ATOM 3689 O O . PRO B 1 113 ? 6.579 37.813 46.815 1.00 77.28 108 PRO B O 1
ATOM 3700 N N . ASP B 1 114 ? 8.759 37.468 46.695 1.00 79.13 109 ASP B N 1
ATOM 3701 C CA . ASP B 1 114 ? 9.101 38.489 47.616 1.00 81.37 109 ASP B CA 1
ATOM 3702 C C . ASP B 1 114 ? 9.691 39.719 46.936 1.00 81.81 109 ASP B C 1
ATOM 3703 O O . ASP B 1 114 ? 9.831 39.750 45.722 1.00 81.61 109 ASP B O 1
ATOM 3712 N N . PRO B 1 115 ? 9.941 40.774 47.713 1.00 82.11 110 PRO B N 1
ATOM 3713 C CA . PRO B 1 115 ? 10.751 41.910 47.254 1.00 82.42 110 PRO B CA 1
ATOM 3714 C C . PRO B 1 115 ? 12.235 41.882 47.752 1.00 82.47 110 PRO B C 1
ATOM 3715 O O . PRO B 1 115 ? 12.911 42.833 47.456 1.00 82.06 110 PRO B O 1
ATOM 3726 N N . LEU B 1 116 ? 12.716 40.893 48.537 1.00 82.60 111 LEU B N 1
ATOM 3727 C CA . LEU B 1 116 ? 14.118 40.827 48.917 1.00 81.94 111 LEU B CA 1
ATOM 3728 C C . LEU B 1 116 ? 14.768 40.501 47.566 1.00 80.36 111 LEU B C 1
ATOM 3729 O O . LEU B 1 116 ? 15.491 41.311 47.008 1.00 80.51 111 LEU B O 1
ATOM 3745 N N . HIS B 1 117 ? 14.432 39.335 47.015 1.00 78.05 112 HIS B N 1
ATOM 3746 C CA . HIS B 1 117 ? 14.985 38.917 45.729 1.00 75.42 112 HIS B CA 1
ATOM 3747 C C . HIS B 1 117 ? 14.006 38.157 44.820 1.00 70.40 112 HIS B C 1
ATOM 3748 O O . HIS B 1 117 ? 14.377 37.143 44.228 1.00 69.91 112 HIS B O 1
ATOM 3762 N N . GLY B 1 118 ? 12.767 38.634 44.705 1.00 65.67 113 GLY B N 1
ATOM 3763 C CA . GLY B 1 118 ? 11.806 38.011 43.855 1.00 60.89 113 GLY B CA 1
ATOM 3764 C C . GLY B 1 118 ? 11.673 36.550 44.206 1.00 56.78 113 GLY B C 1
ATOM 3765 O O . GLY B 1 118 ? 11.563 36.205 45.361 1.00 55.54 113 GLY B O 1
ATOM 3769 N N . ASN B 1 119 ? 11.694 35.691 43.207 1.00 52.96 114 ASN B N 1
ATOM 3770 C CA . ASN B 1 119 ? 11.602 34.290 43.532 1.00 48.88 114 ASN B CA 1
ATOM 3771 C C . ASN B 1 119 ? 12.942 33.562 43.413 1.00 41.03 114 ASN B C 1
ATOM 3772 O O . ASN B 1 119 ? 12.960 32.376 43.144 1.00 37.76 114 ASN B O 1
ATOM 3783 N N . SER B 1 120 ? 14.026 34.289 43.646 1.00 35.76 115 SER B N 1
ATOM 3784 C CA . SER B 1 120 ? 15.357 33.720 43.567 1.00 31.13 115 SER B CA 1
ATOM 3785 C C . SER B 1 120 ? 15.566 32.631 44.612 1.00 26.17 115 SER B C 1
ATOM 3786 O O . SER B 1 120 ? 16.240 31.638 44.339 1.00 24.16 115 SER B O 1
ATOM 3794 N N . LEU B 1 121 ? 15.000 32.801 45.806 1.00 24.83 116 LEU B N 1
ATOM 3795 C CA . LEU B 1 121 ? 15.210 31.798 46.841 1.00 22.68 116 LEU B CA 1
ATOM 3796 C C . LEU B 1 121 ? 14.424 30.524 46.545 1.00 20.64 116 LEU B C 1
ATOM 3797 O O . LEU B 1 121 ? 14.947 29.415 46.719 1.00 19.91 116 LEU B O 1
ATOM 3813 N N . TYR B 1 122 ? 13.174 30.654 46.089 1.00 21.42 117 TYR B N 1
ATOM 3814 C CA . TYR B 1 122 ? 12.420 29.473 45.675 1.00 23.30 117 TYR B CA 1
ATOM 3815 C C . TYR B 1 122 ? 13.167 28.707 44.595 1.00 19.70 117 TYR B C 1
ATOM 3816 O O . TYR B 1 122 ? 13.248 27.475 44.640 1.00 17.80 117 TYR B O 1
ATOM 3834 N N . GLN B 1 123 ? 13.712 29.422 43.607 1.00 21.08 118 GLN B N 1
ATOM 3835 C CA . GLN B 1 123 ? 14.407 28.768 42.503 1.00 21.72 118 GLN B CA 1
ATOM 3836 C C . GLN B 1 123 ? 15.641 28.033 42.995 1.00 17.85 118 GLN B C 1
ATOM 3837 O O . GLN B 1 123 ? 15.938 26.926 42.529 1.00 17.61 118 GLN B O 1
ATOM 3851 N N . LYS B 1 124 ? 16.380 28.638 43.927 1.00 16.72 119 LYS B N 1
ATOM 3852 C CA . LYS B 1 124 ? 17.577 27.998 44.454 1.00 16.53 119 LYS B CA 1
ATOM 3853 C C . LYS B 1 124 ? 17.227 26.742 45.240 1.00 17.17 119 LYS B C 1
ATOM 3854 O O . LYS B 1 124 ? 17.909 25.722 45.117 1.00 16.60 119 LYS B O 1
ATOM 3873 N N . VAL B 1 125 ? 16.164 26.791 46.046 1.00 15.12 120 VAL B N 1
ATOM 3874 C CA . VAL B 1 125 ? 15.740 25.604 46.785 1.00 13.81 120 VAL B CA 1
ATOM 3875 C C . VAL B 1 125 ? 15.382 24.482 45.817 1.00 13.20 120 VAL B C 1
ATOM 3876 O O . VAL B 1 125 ? 15.800 23.328 45.987 1.00 12.53 120 VAL B O 1
ATOM 3889 N N . ARG B 1 126 ? 14.595 24.803 44.790 1.00 13.86 121 ARG B N 1
ATOM 3890 C CA . ARG B 1 126 ? 14.163 23.771 43.853 1.00 14.36 121 ARG B CA 1
ATOM 3891 C C . ARG B 1 126 ? 15.354 23.163 43.122 1.00 12.84 121 ARG B C 1
ATOM 3892 O O . ARG B 1 126 ? 15.416 21.946 42.929 1.00 13.74 121 ARG B O 1
ATOM 3913 N N . ALA B 1 127 ? 16.319 23.993 42.724 1.00 12.98 122 ALA B N 1
ATOM 3914 C CA . ALA B 1 127 ? 17.480 23.475 42.008 1.00 13.40 122 ALA B CA 1
ATOM 3915 C C . ALA B 1 127 ? 18.369 22.635 42.912 1.00 12.55 122 ALA B C 1
ATOM 3916 O O . ALA B 1 127 ? 18.963 21.656 42.452 1.00 13.10 122 ALA B O 1
ATOM 3923 N N . ALA B 1 128 ? 18.462 22.986 44.195 1.00 12.92 123 ALA B N 1
ATOM 3924 C CA . ALA B 1 128 ? 19.218 22.167 45.135 1.00 11.48 123 ALA B CA 1
ATOM 3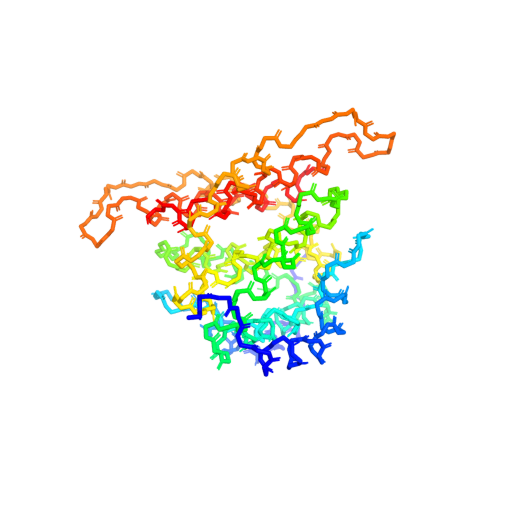925 C C . ALA B 1 128 ? 18.537 20.822 45.344 1.00 11.43 123 ALA B C 1
ATOM 3926 O O . ALA B 1 128 ? 19.203 19.793 45.480 1.00 12.83 123 ALA B O 1
ATOM 3933 N N . ALA B 1 129 ? 17.201 20.803 45.350 1.00 12.24 124 ALA B N 1
ATOM 3934 C CA . ALA B 1 129 ? 16.486 19.542 45.508 1.00 12.71 124 ALA B CA 1
ATOM 3935 C C . ALA B 1 129 ? 16.605 18.678 44.261 1.00 11.98 124 ALA B C 1
ATOM 3936 O O . ALA B 1 129 ? 16.723 17.450 44.366 1.00 12.42 124 ALA B O 1
ATOM 3943 N N . GLN B 1 130 ? 16.593 19.304 43.073 1.00 12.58 125 GLN B N 1
ATOM 3944 C CA . GLN B 1 130 ? 16.824 18.566 41.832 1.00 12.04 125 GLN B CA 1
ATOM 3945 C C . GLN B 1 130 ? 18.222 17.958 41.806 1.00 12.99 125 GLN B C 1
ATOM 3946 O O . GLN B 1 130 ? 18.412 16.825 41.346 1.00 14.04 125 GLN B O 1
ATOM 3960 N N . ASP B 1 131 ? 19.207 18.696 42.312 1.00 13.25 126 ASP B N 1
ATOM 3961 C CA . ASP B 1 131 ? 20.582 18.204 42.368 1.00 13.26 126 ASP B CA 1
ATOM 3962 C C . ASP B 1 131 ? 20.666 16.999 43.301 1.00 11.89 126 ASP B C 1
ATOM 3963 O O . ASP B 1 131 ? 21.226 15.951 42.951 1.00 13.31 126 ASP B O 1
ATOM 3972 N N . LEU B 1 132 ? 20.027 17.114 44.459 1.00 11.98 127 LEU B N 1
ATOM 3973 C CA . LEU B 1 132 ? 19.994 16.017 45.415 1.00 12.49 127 LEU B CA 1
ATOM 3974 C C . LEU B 1 132 ? 19.354 14.790 44.762 1.00 12.42 127 LEU B C 1
ATOM 3975 O O . LEU B 1 132 ? 19.911 13.693 44.808 1.00 13.82 127 LEU B O 1
ATOM 3991 N N . GLY B 1 133 ? 18.185 14.988 44.160 1.00 13.08 128 GLY B N 1
ATOM 3992 C CA . GLY B 1 133 ? 17.462 13.911 43.507 1.00 13.66 128 GLY B CA 1
ATOM 3993 C C . GLY B 1 133 ? 18.280 13.209 42.441 1.00 14.02 128 GLY B C 1
ATOM 3994 O O . GLY B 1 133 ? 18.294 11.980 42.367 1.00 14.72 128 GLY B O 1
ATOM 3998 N N . SER B 1 134 ? 18.926 13.963 41.595 1.00 13.63 129 SER B N 1
ATOM 3999 C CA . SER B 1 134 ? 19.734 13.348 40.592 1.00 14.68 129 SER B CA 1
ATOM 4000 C C . SER B 1 134 ? 20.871 12.511 41.185 1.00 15.34 129 SER B C 1
ATOM 4001 O O . SER B 1 134 ? 21.172 11.515 40.699 1.00 16.65 129 SER B O 1
ATOM 4009 N N . THR B 1 135 ? 21.510 12.967 42.233 1.00 15.77 130 THR B N 1
ATOM 4010 C CA . THR B 1 135 ? 22.533 12.201 42.851 1.00 18.45 130 THR B CA 1
ATOM 4011 C C . THR B 1 135 ? 22.001 10.985 43.581 1.00 18.92 130 THR B C 1
ATOM 4012 O O . THR B 1 135 ? 22.521 9.934 43.435 1.00 22.67 130 THR B O 1
ATOM 4023 N N . LEU B 1 136 ? 20.960 11.146 44.350 1.00 18.11 131 LEU B N 1
ATOM 4024 C CA . LEU B 1 136 ? 20.416 10.036 45.082 1.00 20.15 131 LEU B CA 1
ATOM 4025 C C . LEU B 1 136 ? 19.720 8.980 44.258 1.00 21.29 131 LEU B C 1
ATOM 4026 O O . LEU B 1 136 ? 19.809 7.847 44.593 1.00 23.51 131 LEU B O 1
ATOM 4042 N N . PHE B 1 137 ? 18.982 9.369 43.233 1.00 22.47 132 PHE B N 1
ATOM 4043 C CA . PHE B 1 137 ? 18.209 8.419 42.443 1.00 25.76 132 PHE B CA 1
ATOM 4044 C C . PHE B 1 137 ? 18.826 7.912 41.149 1.00 33.06 132 PHE B C 1
ATOM 4045 O O . PHE B 1 137 ? 18.264 7.055 40.541 1.00 36.41 132 PHE B O 1
ATOM 4062 N N . SER B 1 138 ? 19.883 8.493 40.632 1.00 36.89 133 SER B N 1
ATOM 4063 C CA . SER B 1 138 ? 20.455 7.977 39.432 1.00 41.54 133 SER B CA 1
ATOM 4064 C C . SER B 1 138 ? 21.103 6.666 39.774 1.00 42.16 133 SER B C 1
ATOM 4065 O O . SER B 1 138 ? 21.352 5.931 38.902 1.00 43.78 133 SER B O 1
#

GO terms:
  GO:0032588 trans-Golgi network membrane (C, IDA)
  GO:0005737 cytoplasm (C, IDA)
  GO:0030662 coated vesicle membrane (C, IDA)
  GO:0044877 protein-containing complex binding (F, IDA)
  GO:0031410 cytoplasmic vesicle (C, EXP)
  GO:0031090 organelle membrane (C, IMP)
  GO:0005515 protein binding (F, IPI)

Sequence (263 aa):
AAAPPLRDRLSFLHRLPILLKGTSDDDVPCPGYLFEEIAKISHESPGSSQCLLEYLLSRLHSSSGHGKLKVLKILLYLCSHGSSFFLLILKRNSAFIQEAAAFAGPPDPLHGNSLYQKVRAAAQDLGSTLFSAAPPLRDRLSFLHRLPILLKGTSDDDVPCPGYLFEEIAKISHESPGSSQCLLEYLLSRLHSSSGHGKLKVLKILLYLCSHGSSFFLLILKRNSAFIQEAAAFAGPPDPLHGNSLYQKVRAAAQDLGSTLFS

Solvent-accessible surface area: 13006 Å² total; per-residue (Å²): 154,97,72,15,61,152,193,13,90,100,26,16,106,116,66,43,90,42,0,84,114,0,1,41,74,56,112,99,53,8,42,9,126,2,22,66,57,0,0,117,3,2,108,78,31,83,3,2,0,47,3,0,13,91,23,0,13,64,75,4,110,82,12,55,3,66,0,18,24,13,0,1,53,0,0,20,29,0,23,47,40,14,14,101,63,0,31,96,10,0,110,170,40,32,81,63,2,137,88,4,25,70,45,74,37,106,90,67,142,157,125,27,70,13,39,33,80,56,0,78,12,4,1,107,5,0,7,31,31,10,113,73,144,83,15,51,152,175,12,89,101,27,16,103,119,70,43,91,45,0,86,112,0,2,42,73,56,111,101,55,8,44,9,115,3,23,67,56,0,0,125,3,1,107,82,30,80,3,1,0,42,1,0,10,89,24,0,10,63,77,4,110,81,13,54,3,60,0,19,29,15,0,1,55,1,0,21,26,0,22,43,35,14,15,98,69,0,31,89,11,0,110,190,46,36,80,62,4,140,84,5,25,72,45,75,37,108,96,77,128,147,136,34,64,13,45,36,75,48,0,69,13,4,1,107,4,0,9,29,32,15,112,62